Protein 1UAC (pdb70)

Structure (mmCIF, N/CA/C/O backbone):
data_1UAC
#
_entry.id   1UAC
#
_cell.length_a   67.150
_cell.length_b   67.150
_cell.length_c   77.680
_cell.angle_alpha   90.00
_cell.angle_beta   90.00
_cell.angle_gamma   90.00
#
_symmetry.space_group_name_H-M   'P 41'
#
loop_
_entity.id
_entity.type
_entity.pdbx_description
1 polymer 'lysozyme binding Ig kappa chain V23-J2 region'
2 polymer 'Ig VH,anti-lysozyme'
3 polymer 'Lysozyme C'
4 water water
#
loop_
_atom_site.group_PDB
_atom_site.id
_atom_site.type_symbol
_atom_site.label_atom_id
_atom_site.label_alt_id
_atom_site.label_comp_id
_atom_site.label_asym_id
_atom_site.label_entity_id
_atom_site.label_seq_id
_atom_site.pdbx_PDB_ins_code
_atom_site.Cartn_x
_atom_site.Cartn_y
_atom_site.Cartn_z
_atom_site.occupancy
_atom_site.B_iso_or_equiv
_atom_site.auth_seq_id
_atom_site.auth_comp_id
_atom_site.auth_asym_id
_atom_site.auth_atom_id
_atom_site.pdbx_PDB_model_num
ATOM 1 N N . ASP A 1 1 ? 21.372 61.154 -2.361 1.00 23.89 1 ASP L N 1
ATOM 2 C CA . ASP A 1 1 ? 20.737 60.042 -1.660 1.00 19.78 1 ASP L CA 1
ATOM 3 C C . ASP A 1 1 ? 19.293 60.430 -1.312 1.00 23.97 1 ASP L C 1
ATOM 4 O O . ASP A 1 1 ? 19.009 61.609 -1.139 1.00 20.27 1 ASP L O 1
ATOM 9 N N . ILE A 1 2 ? 18.434 59.427 -1.196 1.00 21.00 2 ILE L N 1
ATOM 10 C CA . ILE A 1 2 ? 17.065 59.688 -0.753 1.00 19.02 2 ILE L CA 1
ATOM 11 C C . ILE A 1 2 ? 17.064 59.867 0.758 1.00 22.48 2 ILE L C 1
ATOM 12 O O . ILE A 1 2 ? 17.840 59.228 1.480 1.00 17.78 2 ILE L O 1
ATOM 17 N N . VAL A 1 3 ? 16.183 60.767 1.220 1.00 13.16 3 VAL L N 1
ATOM 18 C CA . VAL A 1 3 ? 16.166 61.010 2.667 1.00 15.44 3 VAL L CA 1
ATOM 19 C C . VAL A 1 3 ? 14.769 60.673 3.165 1.00 24.39 3 VAL L C 1
ATOM 20 O O . VAL A 1 3 ? 13.785 61.160 2.575 1.00 28.03 3 VAL L O 1
ATOM 24 N N . LEU A 1 4 ? 14.704 59.858 4.216 1.00 8.69 4 LEU L N 1
ATOM 25 C CA . LEU A 1 4 ? 13.332 59.601 4.679 1.00 7.19 4 LEU L CA 1
ATOM 26 C C . LEU A 1 4 ? 13.094 60.372 5.974 1.00 17.64 4 LEU L C 1
ATOM 27 O O . LEU A 1 4 ? 13.958 60.484 6.847 1.00 20.95 4 LEU L O 1
ATOM 32 N N . THR A 1 5 ? 11.891 60.911 6.066 1.00 18.50 5 THR L N 1
ATOM 33 C CA . THR A 1 5 ? 11.540 61.689 7.244 1.00 16.48 5 THR L CA 1
ATOM 34 C C . THR A 1 5 ? 10.190 61.217 7.760 1.00 13.87 5 THR L C 1
ATOM 35 O O . THR A 1 5 ? 9.202 61.179 7.033 1.00 22.48 5 THR L O 1
ATOM 39 N N . GLN A 1 6 ? 10.167 60.838 9.026 1.00 20.10 6 GLN L N 1
ATOM 40 C CA . GLN A 1 6 ? 8.969 60.327 9.660 1.00 28.65 6 GLN L CA 1
ATOM 41 C C . GLN A 1 6 ? 8.503 61.342 10.709 1.00 27.03 6 GLN L C 1
ATOM 42 O O . GLN A 1 6 ? 9.330 62.015 11.316 1.00 20.26 6 GLN L O 1
ATOM 48 N N . SER A 1 7 ? 7.196 61.359 10.865 1.00 26.33 7 SER L N 1
ATOM 49 C CA . SER A 1 7 ? 6.485 62.202 11.805 1.00 37.01 7 SER L CA 1
ATOM 50 C C . SER A 1 7 ? 5.261 61.453 12.321 1.00 38.34 7 SER L C 1
ATOM 51 O O . SER A 1 7 ? 4.617 60.690 11.594 1.00 39.80 7 SER L O 1
ATOM 54 N N . PRO A 1 8 ? 4.928 61.638 13.591 1.00 32.82 8 PRO L N 1
ATOM 55 C CA . PRO A 1 8 ? 5.708 62.472 14.502 1.00 30.01 8 PRO L CA 1
ATOM 56 C C . PRO A 1 8 ? 6.907 61.685 15.028 1.00 31.34 8 PRO L C 1
ATOM 57 O O . PRO A 1 8 ? 7.105 60.537 14.627 1.00 32.88 8 PRO L O 1
ATOM 61 N N . ALA A 1 9 ? 7.699 62.296 15.887 1.00 32.98 9 ALA L N 1
ATOM 62 C CA . ALA A 1 9 ? 8.905 61.652 16.412 1.00 32.70 9 ALA L CA 1
ATOM 63 C C . ALA A 1 9 ? 8.524 60.624 17.474 1.00 24.74 9 ALA L C 1
ATOM 64 O O . ALA A 1 9 ? 9.029 59.507 17.486 1.00 29.95 9 ALA L O 1
ATOM 66 N N . THR A 1 10 ? 7.612 61.050 18.331 1.00 29.50 10 THR L N 1
ATOM 67 C CA . THR A 1 10 ? 7.015 60.227 19.375 1.00 34.99 10 THR L CA 1
ATOM 68 C C . THR A 1 10 ? 5.499 60.370 19.211 1.00 36.10 10 THR L C 1
ATOM 69 O O . THR A 1 10 ? 5.018 61.482 18.978 1.00 27.47 10 THR L O 1
ATOM 73 N N . LEU A 1 11 ? 4.830 59.236 19.299 1.00 29.79 11 LEU L N 1
ATOM 74 C CA . LEU A 1 11 ? 3.386 59.134 19.188 1.00 27.47 11 LEU L CA 1
ATOM 75 C C . LEU A 1 11 ? 2.889 58.425 20.445 1.00 34.89 11 LEU L C 1
ATOM 76 O O . LEU A 1 11 ? 3.375 57.346 20.758 1.00 28.07 11 LEU L O 1
ATOM 81 N N . SER A 1 12 ? 1.953 59.057 21.137 1.00 44.10 12 SER L N 1
ATOM 82 C CA . SER A 1 12 ? 1.334 58.499 22.321 1.00 45.43 12 SER L CA 1
ATOM 83 C C . SER A 1 12 ? -0.150 58.248 22.037 1.00 43.21 12 SER L C 1
ATOM 84 O O . SER A 1 12 ? -0.824 59.143 21.532 1.00 35.64 12 SER L O 1
ATOM 87 N N . VAL A 1 13 ? -0.564 57.046 22.381 1.00 36.65 13 VAL L N 1
ATOM 88 C CA . VAL A 1 13 ? -1.874 56.473 22.135 1.00 28.42 13 VAL L CA 1
ATOM 89 C C . VAL A 1 13 ? -2.276 55.566 23.279 1.00 36.85 13 VAL L C 1
ATOM 90 O O . VAL A 1 13 ? -1.429 54.960 23.942 1.00 35.38 13 VAL L O 1
ATOM 94 N N . THR A 1 14 ? -3.580 55.496 23.517 1.00 45.82 14 THR L N 1
ATOM 95 C CA . THR A 1 14 ? -4.125 54.636 24.564 1.00 42.71 14 THR L CA 1
ATOM 96 C C . THR A 1 14 ? -4.519 53.295 23.940 1.00 41.60 14 THR L C 1
ATOM 97 O O . THR A 1 14 ? -5.124 53.283 22.869 1.00 32.76 14 THR L O 1
ATOM 101 N N . PRO A 1 15 ? -4.147 52.208 24.606 1.00 50.32 15 PRO L N 1
ATOM 102 C CA . PRO A 1 15 ? -4.392 50.841 24.145 1.00 45.74 15 PRO L CA 1
ATOM 103 C C . PRO A 1 15 ? -5.787 50.669 23.561 1.00 44.45 15 PRO L C 1
ATOM 104 O O . PRO A 1 15 ? -6.748 51.255 24.062 1.00 50.43 15 PRO L O 1
ATOM 108 N N . GLY A 1 16 ? -5.884 49.899 22.483 1.00 38.10 16 GLY L N 1
ATOM 109 C CA . GLY A 1 16 ? -7.180 49.741 21.835 1.00 33.94 16 GLY L CA 1
ATOM 110 C C . GLY A 1 16 ? -7.416 50.821 20.803 1.00 18.90 16 GLY L C 1
ATOM 111 O O . GLY A 1 16 ? -8.214 50.651 19.888 1.00 27.57 16 GLY L O 1
ATOM 112 N N . ASN A 1 17 ? -6.721 51.949 20.913 1.00 29.61 17 ASN L N 1
ATOM 113 C CA . ASN A 1 17 ? -6.928 53.023 19.941 1.00 35.27 17 ASN L CA 1
ATOM 114 C C . ASN A 1 17 ? -6.159 52.759 18.644 1.00 40.56 17 ASN L C 1
ATOM 115 O O . ASN A 1 17 ? -5.356 51.820 18.594 1.00 26.05 17 ASN L O 1
ATOM 120 N N . SER A 1 18 ? -6.437 53.576 17.639 1.00 42.42 18 SER L N 1
ATOM 121 C CA . SER A 1 18 ? -5.994 53.436 16.262 1.00 36.48 18 SER L CA 1
ATOM 122 C C . SER A 1 18 ? -4.912 54.437 15.903 1.00 38.72 18 SER L C 1
ATOM 123 O O . SER A 1 18 ? -4.937 55.618 16.273 1.00 32.49 18 SER L O 1
ATOM 126 N N . VAL A 1 19 ? -3.897 53.984 15.145 1.00 30.96 19 VAL L N 1
ATOM 127 C CA . VAL A 1 19 ? -2.878 54.990 14.826 1.00 34.66 19 VAL L CA 1
ATOM 128 C C . VAL A 1 19 ? -2.407 54.872 13.377 1.00 25.29 19 VAL L C 1
ATOM 129 O O . VAL A 1 19 ? -2.609 53.834 12.758 1.00 25.80 19 VAL L O 1
ATOM 133 N N . SER A 1 20 ? -1.795 55.962 12.932 1.00 25.15 20 SER L N 1
ATOM 134 C CA . SER A 1 20 ? -1.268 56.202 11.607 1.00 34.83 20 SER L CA 1
ATOM 135 C C . SER A 1 20 ? 0.074 56.923 11.650 1.00 27.50 20 SER L C 1
ATOM 136 O O . SER A 1 20 ? 0.169 58.083 12.038 1.00 30.15 20 SER L O 1
ATOM 139 N N . LEU A 1 21 ? 1.127 56.235 11.215 1.00 19.24 21 LEU L N 1
ATOM 140 C CA . LEU A 1 21 ? 2.435 56.858 11.235 1.00 21.63 21 LEU L CA 1
ATOM 141 C C . LEU A 1 21 ? 2.819 57.249 9.801 1.00 18.74 21 LEU L C 1
ATOM 142 O O . LEU A 1 21 ? 2.374 56.569 8.869 1.00 25.99 21 LEU L O 1
ATOM 147 N N . SER A 1 22 ? 3.608 58.314 9.698 1.00 15.49 22 SER L N 1
ATOM 148 C CA . SER A 1 22 ? 4.007 58.798 8.380 1.00 13.94 22 SER L CA 1
ATOM 149 C C . SER A 1 22 ? 5.503 58.634 8.155 1.00 21.58 22 SER L C 1
ATOM 150 O O . SER A 1 22 ? 6.328 58.953 9.013 1.00 16.40 22 SER L O 1
ATOM 153 N N . CYS A 1 23 ? 5.777 58.143 6.956 1.00 28.83 23 CYS L N 1
ATOM 154 C CA . CYS A 1 23 ? 7.102 58.180 6.365 1.00 21.26 23 CYS L CA 1
ATOM 155 C C . CYS A 1 23 ? 7.024 58.936 5.033 1.00 20.17 23 CYS L C 1
ATOM 156 O O . CYS A 1 23 ? 6.188 58.621 4.162 1.00 19.24 23 CYS L O 1
ATOM 159 N N . ARG A 1 24 ? 7.875 59.948 4.887 1.00 15.38 24 ARG L N 1
ATOM 160 C CA . ARG A 1 24 ? 7.955 60.662 3.615 1.00 21.73 24 ARG L CA 1
ATOM 161 C C . ARG A 1 24 ? 9.371 60.690 3.028 1.00 30.02 24 ARG L C 1
ATOM 162 O O . ARG A 1 24 ? 10.375 60.862 3.720 1.00 24.42 24 ARG L O 1
ATOM 170 N N . ALA A 1 25 ? 9.470 60.536 1.709 1.00 17.37 25 ALA L N 1
ATOM 171 C CA . ALA A 1 25 ? 10.731 60.519 0.974 1.00 18.18 25 ALA L CA 1
ATOM 172 C C . ALA A 1 25 ? 10.974 61.845 0.257 1.00 20.09 25 ALA L C 1
ATOM 173 O O . ALA A 1 25 ? 10.020 62.423 -0.257 1.00 20.36 25 ALA L O 1
ATOM 175 N N . SER A 1 26 ? 12.213 62.318 0.203 1.00 26.46 26 SER L N 1
ATOM 176 C CA . SER A 1 26 ? 12.640 63.568 -0.408 1.00 18.90 26 SER L CA 1
ATOM 177 C C . SER A 1 26 ? 12.313 63.715 -1.884 1.00 22.81 26 SER L C 1
ATOM 178 O O . SER A 1 26 ? 12.022 64.813 -2.374 1.00 13.93 26 SER L O 1
ATOM 181 N N . GLN A 1 27 ? 12.421 62.592 -2.574 1.00 25.10 27 GLN L N 1
ATOM 182 C CA . GLN A 1 27 ? 12.012 62.422 -3.966 1.00 20.11 27 GLN L CA 1
ATOM 183 C C . GLN A 1 27 ? 11.346 61.053 -4.084 1.00 11.91 27 GLN L C 1
ATOM 184 O O . GLN A 1 27 ? 11.523 60.206 -3.191 1.00 24.51 27 GLN L O 1
ATOM 190 N N . SER A 1 28 ? 10.589 60.802 -5.124 1.00 19.56 28 SER L N 1
ATOM 191 C CA . SER A 1 28 ? 9.783 59.606 -5.327 1.00 20.13 28 SER L CA 1
ATOM 192 C C . SER A 1 28 ? 10.598 58.320 -5.228 1.00 19.98 28 SER L C 1
ATOM 193 O O . SER A 1 28 ? 11.698 58.270 -5.776 1.00 24.45 28 SER L O 1
ATOM 196 N N . ILE A 1 29 ? 10.027 57.341 -4.554 1.00 12.05 29 ILE L N 1
ATOM 197 C CA . ILE A 1 29 ? 10.583 55.993 -4.394 1.00 12.56 29 ILE L CA 1
ATOM 198 C C . ILE A 1 29 ? 9.592 54.935 -4.872 1.00 25.96 29 ILE L C 1
ATOM 199 O O . ILE A 1 29 ? 9.738 53.757 -4.536 1.00 20.35 29 ILE L O 1
ATOM 204 N N . GLY A 1 30 ? 8.601 55.283 -5.691 1.00 23.64 30 GLY L N 1
ATOM 205 C CA . GLY A 1 30 ? 7.646 54.284 -6.199 1.00 14.36 30 GLY L CA 1
ATOM 206 C C . GLY A 1 30 ? 6.848 53.645 -5.071 1.00 15.14 30 GLY L C 1
ATOM 207 O O . GLY A 1 30 ? 6.198 54.359 -4.314 1.00 19.37 30 GLY L O 1
ATOM 208 N N . ASN A 1 31 ? 6.862 52.327 -4.911 1.00 13.74 31 ASN L N 1
ATOM 209 C CA . ASN A 1 31 ? 6.279 51.594 -3.808 1.00 8.22 31 ASN L CA 1
ATOM 210 C C . ASN A 1 31 ? 7.340 50.889 -2.978 1.00 13.47 31 ASN L C 1
ATOM 211 O O . ASN A 1 31 ? 7.047 49.940 -2.250 1.00 22.37 31 ASN L O 1
ATOM 216 N N . ASN A 1 32 ? 8.576 51.349 -3.119 1.00 16.30 32 ASN L N 1
ATOM 217 C CA . ASN A 1 32 ? 9.700 50.691 -2.498 1.00 8.18 32 ASN L CA 1
ATOM 218 C C . ASN A 1 32 ? 10.082 51.286 -1.150 1.00 22.10 32 ASN L C 1
ATOM 219 O O . ASN A 1 32 ? 11.199 51.794 -1.039 1.00 14.77 32 ASN L O 1
ATOM 224 N N . LEU A 1 33 ? 9.083 51.136 -0.312 1.00 15.08 33 LEU L N 1
ATOM 225 C CA . LEU A 1 33 ? 9.114 51.597 1.077 1.00 24.55 33 LEU L CA 1
ATOM 226 C C . LEU A 1 33 ? 8.747 50.391 1.930 1.00 19.31 33 LEU L C 1
ATOM 227 O O . LEU A 1 33 ? 7.694 49.794 1.699 1.00 16.59 33 LEU L O 1
ATOM 232 N N . HIS A 1 34 ? 9.606 50.037 2.875 1.00 19.05 34 HIS L N 1
ATOM 233 C CA . HIS A 1 34 ? 9.354 48.922 3.777 1.00 15.92 34 HIS L CA 1
ATOM 234 C C . HIS A 1 34 ? 9.243 49.413 5.204 1.00 23.05 34 HIS L C 1
ATOM 235 O O . HIS A 1 34 ? 9.841 50.431 5.568 1.00 14.85 34 HIS L O 1
ATOM 242 N N . TRP A 1 35 ? 8.489 48.675 6.008 1.00 21.72 35 TRP L N 1
ATOM 243 C CA . TRP A 1 35 ? 8.296 49.085 7.381 1.00 12.67 35 TRP L CA 1
ATOM 244 C C . TRP A 1 35 ? 8.763 48.013 8.370 1.00 23.56 35 TRP L C 1
ATOM 245 O O . TRP A 1 35 ? 8.533 46.829 8.167 1.00 20.00 35 TRP L O 1
ATOM 256 N N . TYR A 1 36 ? 9.394 48.514 9.417 1.00 21.37 36 TYR L N 1
ATOM 257 C CA . TYR A 1 36 ? 10.032 47.778 10.488 1.00 21.01 36 TYR L CA 1
ATOM 258 C C . TYR A 1 36 ? 9.539 48.289 11.841 1.00 32.13 36 TYR L C 1
ATOM 259 O O . TYR A 1 36 ? 9.423 49.513 11.983 1.00 29.75 36 TYR L O 1
ATOM 268 N N . GLN A 1 37 ? 9.273 47.382 12.766 1.00 21.27 37 GLN L N 1
ATOM 269 C CA . GLN A 1 37 ? 9.057 47.720 14.173 1.00 26.40 37 GLN L CA 1
ATOM 270 C C . GLN A 1 37 ? 10.226 47.156 14.982 1.00 30.18 37 GLN L C 1
ATOM 271 O O . GLN A 1 37 ? 10.807 46.132 14.609 1.00 27.38 37 GLN L O 1
ATOM 277 N N . GLN A 1 38 ? 10.613 47.808 16.076 1.00 20.53 38 GLN L N 1
ATOM 278 C CA . GLN A 1 38 ? 11.771 47.377 16.849 1.00 23.08 38 GLN L CA 1
ATOM 279 C C . GLN A 1 38 ? 11.540 47.629 18.334 1.00 19.69 38 GLN L C 1
ATOM 280 O O . GLN A 1 38 ? 11.521 48.792 18.733 1.00 24.76 38 GLN L O 1
ATOM 286 N N . LYS A 1 39 ? 11.378 46.579 19.115 1.00 36.37 39 LYS L N 1
ATOM 287 C CA . LYS A 1 39 ? 11.239 46.723 20.564 1.00 36.49 39 LYS L CA 1
ATOM 288 C C . LYS A 1 39 ? 12.578 46.647 21.294 1.00 32.27 39 LYS L C 1
ATOM 289 O O . LYS A 1 39 ? 13.631 46.338 20.740 1.00 22.31 39 LYS L O 1
ATOM 295 N N . SER A 1 40 ? 12.517 46.938 22.586 1.00 38.83 40 SER L N 1
ATOM 296 C CA . SER A 1 40 ? 13.619 46.894 23.530 1.00 39.96 40 SER L CA 1
ATOM 297 C C . SER A 1 40 ? 14.343 45.554 23.582 1.00 26.48 40 SER L C 1
ATOM 298 O O . SER A 1 40 ? 13.722 44.527 23.875 1.00 43.17 40 SER L O 1
ATOM 301 N N . HIS A 1 41 ? 15.637 45.536 23.297 1.00 35.17 41 HIS L N 1
ATOM 302 C CA . HIS A 1 41 ? 16.436 44.322 23.307 1.00 41.11 41 HIS L CA 1
ATOM 303 C C . HIS A 1 41 ? 15.955 43.303 22.273 1.00 40.03 41 HIS L C 1
ATOM 304 O O . HIS A 1 41 ? 15.952 42.110 22.590 1.00 52.61 41 HIS L O 1
ATOM 311 N N . GLU A 1 42 ? 15.569 43.771 21.097 1.00 39.77 42 GLU L N 1
ATOM 312 C CA . GLU A 1 42 ? 15.177 42.938 19.966 1.00 23.56 42 GLU L CA 1
ATOM 313 C C . GLU A 1 42 ? 15.642 43.590 18.667 1.00 25.92 42 GLU L C 1
ATOM 314 O O . GLU A 1 42 ? 15.756 44.815 18.609 1.00 26.39 42 GLU L O 1
ATOM 320 N N . SER A 1 43 ? 15.893 42.807 17.618 1.00 25.32 43 SER L N 1
ATOM 321 C CA . SER A 1 43 ? 16.249 43.494 16.360 1.00 28.62 43 SER L CA 1
ATOM 322 C C . SER A 1 43 ? 14.995 43.802 15.558 1.00 31.43 43 SER L C 1
ATOM 323 O O . SER A 1 43 ? 13.915 43.283 15.855 1.00 28.42 43 SER L O 1
ATOM 326 N N . PRO A 1 44 ? 15.063 44.639 14.527 1.00 25.71 44 PRO L N 1
ATOM 327 C CA . PRO A 1 44 ? 13.899 44.920 13.685 1.00 24.07 44 PRO L CA 1
ATOM 328 C C . PRO A 1 44 ? 13.149 43.696 13.152 1.00 21.11 44 PRO L C 1
ATOM 329 O O . PRO A 1 44 ? 13.704 42.636 12.885 1.00 24.87 44 PRO L O 1
ATOM 333 N N . ARG A 1 45 ? 11.834 43.809 12.965 1.00 26.89 45 ARG L N 1
ATOM 334 C CA . ARG A 1 45 ? 11.000 42.792 12.339 1.00 28.54 45 ARG L CA 1
ATOM 335 C C . ARG A 1 45 ? 10.270 43.437 11.152 1.00 27.05 45 ARG L C 1
ATOM 336 O O . ARG A 1 45 ? 9.661 44.489 11.365 1.00 29.06 45 ARG L O 1
ATOM 344 N N . LEU A 1 46 ? 10.332 42.857 9.965 1.00 17.74 46 LEU L N 1
ATOM 345 C CA . LEU A 1 46 ? 9.661 43.378 8.776 1.00 19.76 46 LEU L CA 1
ATOM 346 C C . LEU A 1 46 ? 8.148 43.229 8.895 1.00 22.28 46 LEU L C 1
ATOM 347 O O . LEU A 1 46 ? 7.653 42.113 9.053 1.00 25.83 46 LEU L O 1
ATOM 352 N N . LEU A 1 47 ? 7.397 44.313 8.839 1.00 14.30 47 LEU L N 1
ATOM 353 C CA . LEU A 1 47 ? 5.970 44.389 9.075 1.00 24.67 47 LEU L CA 1
ATOM 354 C C . LEU A 1 47 ? 5.150 44.432 7.790 1.00 16.71 47 LEU L C 1
ATOM 355 O O . LEU A 1 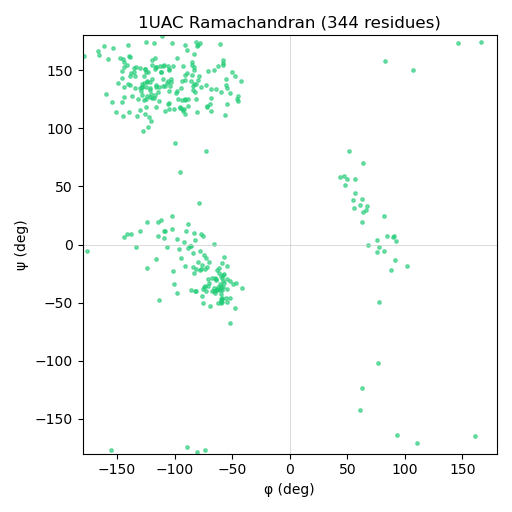47 ? 4.017 43.946 7.703 1.00 23.07 47 LEU L O 1
ATOM 360 N N . ILE A 1 48 ? 5.736 45.080 6.801 1.00 25.71 48 ILE L N 1
ATOM 361 C CA . ILE A 1 48 ? 5.140 45.473 5.544 1.00 19.44 48 ILE L CA 1
ATOM 362 C C . ILE A 1 48 ? 6.267 45.712 4.543 1.00 14.48 48 ILE L C 1
ATOM 363 O O . ILE A 1 48 ? 7.179 46.453 4.947 1.00 20.22 48 ILE L O 1
ATOM 368 N N . LYS A 1 49 ? 6.171 45.121 3.389 1.00 15.04 49 LYS L N 1
ATOM 369 C CA . LYS A 1 49 ? 7.003 45.118 2.203 1.00 15.49 49 LYS L CA 1
ATOM 370 C C . LYS A 1 49 ? 6.341 46.030 1.160 1.00 16.05 49 LYS L C 1
ATOM 371 O O . LYS A 1 49 ? 5.113 45.977 1.062 1.00 20.94 49 LYS L O 1
ATOM 377 N N . TYR A 1 50 ? 7.125 46.799 0.441 1.00 13.95 50 TYR L N 1
ATOM 378 C CA . TYR A 1 50 ? 6.750 47.544 -0.735 1.00 11.07 50 TYR L CA 1
ATOM 379 C C . TYR A 1 50 ? 5.437 48.307 -0.499 1.00 7.81 50 TYR L C 1
ATOM 380 O O . TYR A 1 50 ? 4.478 48.096 -1.235 1.00 20.11 50 TYR L O 1
ATOM 389 N N . ALA A 1 51 ? 5.460 49.165 0.503 1.00 11.04 51 ALA L N 1
ATOM 390 C CA . ALA A 1 51 ? 4.417 50.133 0.779 1.00 18.73 51 ALA L CA 1
ATOM 391 C C . ALA A 1 51 ? 3.191 49.537 1.457 1.00 26.21 51 ALA L C 1
ATOM 392 O O . ALA A 1 51 ? 2.712 50.084 2.444 1.00 17.67 51 ALA L O 1
ATOM 394 N N . SER A 1 52 ? 2.697 48.437 0.895 1.00 18.23 52 SER L N 1
ATOM 395 C CA . SER A 1 52 ? 1.422 47.865 1.251 1.00 16.32 52 SER L CA 1
ATOM 396 C C . SER A 1 52 ? 1.407 46.337 1.226 1.00 23.66 52 SER L C 1
ATOM 397 O O . SER A 1 52 ? 0.340 45.731 1.399 1.00 23.49 52 SER L O 1
ATOM 400 N N . GLN A 1 53 ? 2.535 45.661 1.022 1.00 17.43 53 GLN L N 1
ATOM 401 C CA . GLN A 1 53 ? 2.440 44.197 0.943 1.00 12.45 53 GLN L CA 1
ATOM 402 C C . GLN A 1 53 ? 2.628 43.501 2.268 1.00 17.51 53 GLN L C 1
ATOM 403 O O . GLN A 1 53 ? 3.623 43.666 2.963 1.00 20.33 53 GLN L O 1
ATOM 409 N N . SER A 1 54 ? 1.653 42.674 2.628 1.00 17.84 54 SER L N 1
ATOM 410 C CA . SER A 1 54 ? 1.670 41.984 3.909 1.00 18.54 54 SER L CA 1
ATOM 411 C C . SER A 1 54 ? 2.733 40.889 3.978 1.00 23.06 54 SER L C 1
ATOM 412 O O . SER A 1 54 ? 3.073 40.280 2.968 1.00 32.64 54 SER L O 1
ATOM 415 N N . ILE A 1 55 ? 3.257 40.659 5.170 1.00 29.98 55 ILE L N 1
ATOM 416 C CA . ILE A 1 55 ? 4.331 39.765 5.546 1.00 18.16 55 ILE L CA 1
ATOM 417 C C . ILE A 1 55 ? 3.787 38.558 6.311 1.00 34.41 55 ILE L C 1
ATOM 418 O O . ILE A 1 55 ? 2.926 38.703 7.182 1.00 21.65 55 ILE L O 1
ATOM 423 N N . SER A 1 56 ? 4.263 37.354 6.007 1.00 32.26 56 SER L N 1
ATOM 424 C CA . SER A 1 56 ? 3.771 36.159 6.696 1.00 35.07 56 SER L CA 1
ATOM 425 C C . SER A 1 56 ? 3.880 36.274 8.211 1.00 27.28 56 SER L C 1
ATOM 426 O O . SER A 1 56 ? 4.914 36.713 8.705 1.00 29.70 56 SER L O 1
ATOM 429 N N . GLY A 1 57 ? 2.842 35.896 8.954 1.00 35.21 57 GLY L N 1
ATOM 430 C CA . GLY A 1 57 ? 2.877 35.973 10.405 1.00 37.67 57 GLY L CA 1
ATOM 431 C C . GLY A 1 57 ? 2.713 37.343 11.019 1.00 35.64 57 GLY L C 1
ATOM 432 O O . GLY A 1 57 ? 2.626 37.454 12.255 1.00 25.21 57 GLY L O 1
ATOM 433 N N . ILE A 1 58 ? 2.664 38.451 10.269 1.00 37.35 58 ILE L N 1
ATOM 434 C CA . ILE A 1 58 ? 2.393 39.735 10.930 1.00 15.51 58 ILE L CA 1
ATOM 435 C C . ILE A 1 58 ? 0.881 39.908 11.095 1.00 20.73 58 ILE L C 1
ATOM 436 O O . ILE A 1 58 ? 0.052 39.685 10.225 1.00 27.77 58 ILE L O 1
ATOM 441 N N . PRO A 1 59 ? 0.576 40.302 12.329 1.00 26.46 59 PRO L N 1
ATOM 442 C CA . PRO A 1 59 ? -0.807 40.539 12.742 1.00 29.20 59 PRO L CA 1
ATOM 443 C C . PRO A 1 59 ? -1.477 41.612 11.900 1.00 34.24 59 PRO L C 1
ATOM 444 O O . PRO A 1 59 ? -0.949 42.698 11.680 1.00 54.82 59 PRO L O 1
ATOM 448 N N . SER A 1 60 ? -2.680 41.286 11.423 1.00 43.28 60 SER L N 1
ATOM 449 C CA . SER A 1 60 ? -3.434 42.066 10.454 1.00 43.33 60 SER L CA 1
ATOM 450 C C . SER A 1 60 ? -3.704 43.495 10.890 1.00 41.38 60 SER L C 1
ATOM 451 O O . SER A 1 60 ? -4.156 44.344 10.111 1.00 19.40 60 SER L O 1
ATOM 454 N N . ARG A 1 61 ? -3.445 43.847 12.153 1.00 33.32 61 ARG L N 1
ATOM 455 C CA . ARG A 1 61 ? -3.697 45.246 12.510 1.00 34.46 61 ARG L CA 1
ATOM 456 C C . ARG A 1 61 ? -2.608 46.133 11.915 1.00 25.39 61 ARG L C 1
ATOM 457 O O . ARG A 1 61 ? -2.721 47.358 11.945 1.00 37.63 61 ARG L O 1
ATOM 465 N N . PHE A 1 62 ? -1.560 45.526 11.370 1.00 28.17 62 PHE L N 1
ATOM 466 C CA . PHE A 1 62 ? -0.566 46.274 10.622 1.00 32.45 62 PHE L CA 1
ATOM 467 C C . PHE A 1 62 ? -0.967 46.376 9.152 1.00 31.42 62 PHE L C 1
ATOM 468 O O . PHE A 1 62 ? -1.112 45.342 8.495 1.00 23.65 62 PHE L O 1
ATOM 476 N N . SER A 1 63 ? -1.144 47.610 8.703 1.00 21.13 63 SER L N 1
ATOM 477 C CA . SER A 1 63 ? -1.392 47.947 7.313 1.00 28.25 63 SER L CA 1
ATOM 478 C C . SER A 1 63 ? -0.529 49.136 6.886 1.00 21.37 63 SER L C 1
ATOM 479 O O . SER A 1 63 ? -0.179 50.074 7.606 1.00 20.44 63 SER L O 1
ATOM 482 N N . GLY A 1 64 ? -0.109 49.085 5.619 1.00 16.97 64 GLY L N 1
ATOM 483 C CA . GLY A 1 64 ? 0.701 50.152 5.056 1.00 13.25 64 GLY L CA 1
ATOM 484 C C . GLY A 1 64 ? 0.070 50.706 3.801 1.00 10.03 64 GLY L C 1
ATOM 485 O O . GLY A 1 64 ? -0.640 50.002 3.091 1.00 19.98 64 GLY L O 1
ATOM 486 N N . SER A 1 65 ? 0.272 51.991 3.527 1.00 11.66 65 SER L N 1
ATOM 487 C CA . SER A 1 65 ? -0.285 52.552 2.304 1.00 20.55 65 SER L CA 1
ATOM 488 C C . SER A 1 65 ? 0.514 53.765 1.809 1.00 13.23 65 SER L C 1
ATOM 489 O O . SER A 1 65 ? 1.364 54.295 2.530 1.00 21.23 65 SER L O 1
ATOM 492 N N . GLY A 1 66 ? 0.181 54.160 0.587 1.00 17.96 66 GLY L N 1
ATOM 493 C CA . GLY A 1 66 ? 0.772 55.265 -0.121 1.00 21.26 66 GLY L CA 1
ATOM 494 C C . GLY A 1 66 ? 1.630 54.839 -1.304 1.00 18.38 66 GLY L C 1
ATOM 495 O O . GLY A 1 66 ? 1.672 53.683 -1.700 1.00 33.55 66 GLY L O 1
ATOM 496 N N . SER A 1 67 ? 2.342 55.801 -1.859 1.00 16.10 67 SER L N 1
ATOM 497 C CA . SER A 1 67 ? 3.116 55.712 -3.071 1.00 15.38 67 SER L CA 1
ATOM 498 C C . SER A 1 67 ? 3.812 57.048 -3.354 1.00 18.52 67 SER L C 1
ATOM 499 O O . SER A 1 67 ? 3.437 58.081 -2.795 1.00 31.88 67 SER L O 1
ATOM 502 N N . GLY A 1 68 ? 4.822 56.997 -4.202 1.00 13.60 68 GLY L N 1
ATOM 503 C CA . GLY A 1 68 ? 5.524 58.244 -4.571 1.00 17.57 68 GLY L CA 1
ATOM 504 C C . GLY A 1 68 ? 6.444 58.649 -3.436 1.00 21.81 68 GLY L C 1
ATOM 505 O O . GLY A 1 68 ? 7.525 58.090 -3.228 1.00 15.11 68 GLY L O 1
ATOM 506 N N . THR A 1 69 ? 5.991 59.634 -2.672 1.00 21.99 69 THR L N 1
ATOM 507 C CA . THR A 1 69 ? 6.764 60.261 -1.617 1.00 17.13 69 THR L CA 1
ATOM 508 C C . THR A 1 69 ? 6.045 60.207 -0.280 1.00 23.81 69 THR L C 1
ATOM 509 O O . THR A 1 69 ? 6.605 60.305 0.799 1.00 20.28 69 THR L O 1
ATOM 513 N N . ASP A 1 70 ? 4.734 60.019 -0.323 1.00 18.15 70 ASP L N 1
ATOM 514 C CA . ASP A 1 70 ? 3.925 60.023 0.891 1.00 20.71 70 ASP L CA 1
ATOM 515 C C . ASP A 1 70 ? 3.483 58.627 1.306 1.00 16.22 70 ASP L C 1
ATOM 516 O O . ASP A 1 70 ? 2.817 58.001 0.462 1.00 24.68 70 ASP L O 1
ATOM 521 N N . PHE A 1 71 ? 3.815 58.168 2.495 1.00 15.34 71 PHE L N 1
ATOM 522 C CA . PHE A 1 71 ? 3.564 56.817 2.977 1.00 22.68 71 PHE L CA 1
ATOM 523 C C . PHE A 1 71 ? 3.023 56.789 4.406 1.00 24.59 71 PHE L C 1
ATOM 524 O O . PHE A 1 71 ? 3.401 57.666 5.183 1.00 27.72 71 PHE L O 1
ATOM 532 N N . THR A 1 72 ? 2.191 55.798 4.695 1.00 18.67 72 THR L N 1
ATOM 533 C CA . THR A 1 72 ? 1.599 55.610 6.012 1.00 23.89 72 THR L CA 1
ATOM 534 C C . THR A 1 72 ? 1.553 54.161 6.487 1.00 17.01 72 THR L C 1
ATOM 535 O O . THR A 1 72 ? 1.198 53.264 5.715 1.00 24.56 72 THR L O 1
ATOM 539 N N . LEU A 1 73 ? 1.884 53.954 7.749 1.00 22.29 73 LEU L N 1
ATOM 540 C CA . LEU A 1 73 ? 1.749 52.703 8.454 1.00 27.15 73 LEU L CA 1
ATOM 541 C C . LEU A 1 73 ? 0.555 52.821 9.403 1.00 29.30 73 LEU L C 1
ATOM 542 O O . LEU A 1 73 ? 0.590 53.708 10.248 1.00 36.10 73 LEU L O 1
ATOM 547 N N . SER A 1 74 ? -0.430 51.954 9.233 1.00 32.99 74 SER L N 1
ATOM 548 C CA . SER A 1 74 ? -1.550 52.008 10.161 1.00 26.42 74 SER L CA 1
ATOM 549 C C . SER A 1 74 ? -1.586 50.804 11.082 1.00 23.77 74 SER L C 1
ATOM 550 O O . SER A 1 74 ? -1.432 49.651 10.689 1.00 23.34 74 SER L O 1
ATOM 553 N N . ILE A 1 75 ? -1.840 51.122 12.343 1.00 30.19 75 ILE L N 1
ATOM 554 C CA . ILE A 1 75 ? -2.107 50.034 13.288 1.00 27.39 75 ILE L CA 1
ATOM 555 C C . ILE A 1 75 ? -3.540 50.227 13.781 1.00 33.94 75 ILE L C 1
ATOM 556 O O . ILE A 1 75 ? -3.997 51.298 14.198 1.00 31.11 75 ILE L O 1
ATOM 561 N N . ASN A 1 76 ? -4.314 49.148 13.685 1.00 29.02 76 ASN L N 1
ATOM 562 C CA . ASN A 1 76 ? -5.713 49.171 14.083 1.00 30.66 76 ASN L CA 1
ATOM 563 C C . ASN A 1 76 ? -5.834 48.719 15.535 1.00 38.35 76 ASN L C 1
ATOM 564 O O . ASN A 1 76 ? -5.518 47.576 15.869 1.00 59.94 76 ASN L O 1
ATOM 569 N N . SER A 1 77 ? -6.267 49.619 16.412 1.00 30.49 77 SER L N 1
ATOM 570 C CA . SER A 1 77 ? -6.307 49.304 17.833 1.00 22.08 77 SER L CA 1
ATOM 571 C C . SER A 1 77 ? -4.980 48.763 18.344 1.00 21.14 77 SER L C 1
ATOM 572 O 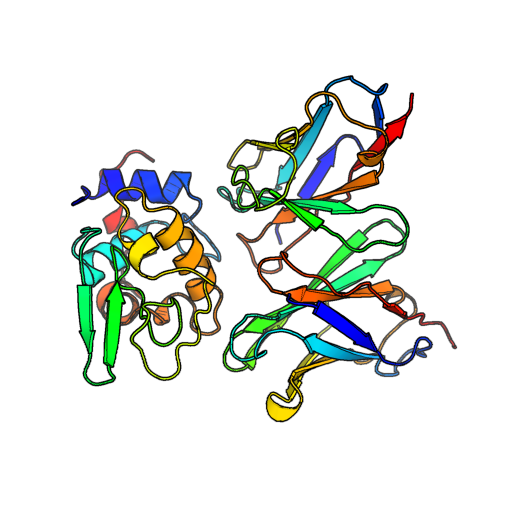O . SER A 1 77 ? -4.878 47.545 18.506 1.00 35.85 77 SER L O 1
ATOM 575 N N . VAL A 1 78 ? -4.030 49.645 18.620 1.00 29.91 78 VAL L N 1
ATOM 576 C CA . VAL A 1 78 ? -2.717 49.171 19.042 1.00 37.32 78 VAL L CA 1
ATOM 577 C C . VAL A 1 78 ? -2.782 48.479 20.396 1.00 47.33 78 VAL L C 1
ATOM 578 O O . VAL A 1 78 ? -3.609 48.767 21.260 1.00 29.38 78 VAL L O 1
ATOM 582 N N . GLU A 1 79 ? -1.861 47.527 20.540 1.00 49.38 79 GLU L N 1
ATOM 583 C CA . GLU A 1 79 ? -1.795 46.715 21.751 1.00 42.54 79 GLU L CA 1
ATOM 584 C C . GLU A 1 79 ? -0.472 46.926 22.476 1.00 40.26 79 GLU L C 1
ATOM 585 O O . GLU A 1 79 ? 0.486 47.418 21.877 1.00 46.86 79 GLU L O 1
ATOM 591 N N . THR A 1 80 ? -0.453 46.579 23.759 1.00 36.31 80 THR L N 1
ATOM 592 C CA . THR A 1 80 ? 0.622 46.887 24.678 1.00 31.76 80 THR L CA 1
ATOM 593 C C . THR A 1 80 ? 1.977 46.450 24.138 1.00 34.65 80 THR L C 1
ATOM 594 O O . THR A 1 80 ? 2.990 47.071 24.459 1.00 37.96 80 THR L O 1
ATOM 598 N N . GLU A 1 81 ? 1.937 45.378 23.365 1.00 32.37 81 GLU L N 1
ATOM 599 C CA . GLU A 1 81 ? 3.173 44.835 22.798 1.00 41.17 81 GLU L CA 1
ATOM 600 C C . GLU A 1 81 ? 3.548 45.571 21.521 1.00 37.32 81 GLU L C 1
ATOM 601 O O . GLU A 1 81 ? 4.611 45.364 20.937 1.00 36.98 81 GLU L O 1
ATOM 607 N N . ASP A 1 82 ? 2.645 46.441 21.085 1.00 36.51 82 ASP L N 1
ATOM 608 C CA . ASP A 1 82 ? 2.881 47.201 19.861 1.00 39.27 82 ASP L CA 1
ATOM 609 C C . ASP A 1 82 ? 3.725 48.424 20.185 1.00 52.26 82 ASP L C 1
ATOM 610 O O . ASP A 1 82 ? 4.363 49.013 19.314 1.00 74.99 82 ASP L O 1
ATOM 615 N N . PHE A 1 83 ? 3.748 48.806 21.472 1.00 36.70 83 PHE L N 1
ATOM 616 C CA . PHE A 1 83 ? 4.621 49.939 21.774 1.00 37.14 83 PHE L CA 1
ATOM 617 C C . PHE A 1 83 ? 6.069 49.510 21.476 1.00 29.88 83 PHE L C 1
ATOM 618 O O . PHE A 1 83 ? 6.490 48.418 21.861 1.00 25.19 83 PHE L O 1
ATOM 626 N N . GLY A 1 84 ? 6.743 50.417 20.792 1.00 22.19 84 GLY L N 1
ATOM 627 C CA . GLY A 1 84 ? 8.133 50.383 20.402 1.00 21.24 84 GLY L CA 1
ATOM 628 C C . GLY A 1 84 ? 8.452 51.342 19.260 1.00 31.05 84 GLY L C 1
ATOM 629 O O . GLY A 1 84 ? 7.654 52.227 18.958 1.00 39.43 84 GLY L O 1
ATOM 630 N N . MET A 1 85 ? 9.610 51.178 18.626 1.00 22.82 85 MET L N 1
ATOM 631 C CA . MET A 1 85 ? 10.110 52.071 17.603 1.00 29.14 85 MET L CA 1
ATOM 632 C C . MET A 1 85 ? 9.655 51.595 16.234 1.00 18.66 85 MET L C 1
ATOM 633 O O . MET A 1 85 ? 9.646 50.379 16.014 1.00 22.73 85 MET L O 1
ATOM 638 N N . TYR A 1 86 ? 9.292 52.486 15.324 1.00 17.60 86 TYR L N 1
ATOM 639 C CA . TYR A 1 86 ? 8.885 52.009 13.996 1.00 21.57 86 TYR L CA 1
ATOM 640 C C . TYR A 1 86 ? 9.806 52.644 12.969 1.00 23.59 86 TYR L C 1
ATOM 641 O O . TYR A 1 86 ? 10.106 53.839 13.029 1.00 13.03 86 TYR L O 1
ATOM 650 N N . PHE A 1 87 ? 10.320 51.869 12.001 1.00 17.11 87 PHE L N 1
ATOM 651 C CA . PHE A 1 87 ? 11.150 52.572 11.023 1.00 19.97 87 PHE L CA 1
ATOM 652 C C . PHE A 1 87 ? 10.695 52.327 9.577 1.00 12.55 87 PHE L C 1
ATOM 653 O O . PHE A 1 87 ? 10.271 51.216 9.272 1.00 21.00 87 PHE L O 1
ATOM 661 N N . CYS A 1 88 ? 10.829 53.350 8.737 1.00 14.21 88 CYS L N 1
ATOM 662 C CA . CYS A 1 88 ? 10.614 53.093 7.300 1.00 18.68 88 CYS L CA 1
ATOM 663 C C . CYS A 1 88 ? 11.992 53.064 6.614 1.00 28.02 88 CYS L C 1
ATOM 664 O O . CYS A 1 88 ? 12.891 53.709 7.156 1.00 17.28 88 CYS L O 1
ATOM 667 N N . GLN A 1 89 ? 12.164 52.322 5.530 1.00 16.40 89 GLN L N 1
ATOM 668 C CA . GLN A 1 89 ? 13.403 52.187 4.769 1.00 21.93 89 GLN L CA 1
ATOM 669 C C . GLN A 1 89 ? 13.123 52.154 3.277 1.00 23.19 89 GLN L C 1
ATOM 670 O O . GLN A 1 89 ? 12.158 51.475 2.901 1.00 13.69 89 GLN L O 1
ATOM 676 N N . GLN A 1 90 ? 13.916 52.844 2.453 1.00 9.86 90 GLN L N 1
ATOM 677 C CA . GLN A 1 90 ? 13.659 52.760 1.015 1.00 13.37 90 GLN L CA 1
ATOM 678 C C . GLN A 1 90 ? 14.631 51.800 0.311 1.00 29.12 90 GLN L C 1
ATOM 679 O O . GLN A 1 90 ? 15.772 51.630 0.764 1.00 15.94 90 GLN L O 1
ATOM 685 N N . SER A 1 91 ? 14.172 51.245 -0.821 1.00 11.74 91 SER L N 1
ATOM 686 C CA . SER A 1 91 ? 15.017 50.361 -1.630 1.00 16.78 91 SER L CA 1
ATOM 687 C C . SER A 1 91 ? 15.007 50.782 -3.089 1.00 18.27 91 SER L C 1
ATOM 688 O O . SER A 1 91 ? 15.502 50.057 -3.959 1.00 12.57 91 SER L O 1
ATOM 691 N N . ASN A 1 92 ? 14.470 51.968 -3.400 1.00 13.68 92 ASN L N 1
ATOM 692 C CA . ASN A 1 92 ? 14.425 52.302 -4.827 1.00 17.29 92 ASN L CA 1
ATOM 693 C C . ASN A 1 92 ? 15.762 52.850 -5.299 1.00 17.89 92 ASN L C 1
ATOM 694 O O . ASN A 1 92 ? 16.068 52.880 -6.482 1.00 17.30 92 ASN L O 1
ATOM 699 N N . SER A 1 93 ? 16.551 53.336 -4.331 1.00 19.68 93 SER L N 1
ATOM 700 C CA . SER A 1 93 ? 17.773 54.090 -4.589 1.00 14.23 93 SER L CA 1
ATOM 701 C C . SER A 1 93 ? 18.919 53.608 -3.726 1.00 9.83 93 SER L C 1
ATOM 702 O O . SER A 1 93 ? 18.687 53.357 -2.549 1.00 14.81 93 SER L O 1
ATOM 705 N N . TRP A 1 94 ? 20.100 53.425 -4.289 1.00 13.46 94 TRP L N 1
ATOM 706 C CA . TRP A 1 94 ? 21.284 53.023 -3.555 1.00 11.80 94 TRP L CA 1
ATOM 707 C C . TRP A 1 94 ? 22.103 54.273 -3.220 1.00 18.62 94 TRP L C 1
ATOM 708 O O . TRP A 1 94 ? 22.443 54.991 -4.170 1.00 12.80 94 TRP L O 1
ATOM 719 N N . PRO A 1 95 ? 22.447 54.532 -1.981 1.00 18.57 95 PRO L N 1
ATOM 720 C CA . PRO A 1 95 ? 22.270 53.640 -0.818 1.00 11.31 95 PRO L CA 1
ATOM 721 C C . PRO A 1 95 ? 20.878 53.603 -0.217 1.00 24.14 95 PRO L C 1
ATOM 722 O O . PRO A 1 95 ? 20.170 54.597 -0.106 1.00 20.86 95 PRO L O 1
ATOM 726 N N . TYR A 1 96 ? 20.483 52.391 0.199 1.00 17.70 96 TYR L N 1
ATOM 727 C CA . TYR A 1 96 ? 19.252 52.254 0.959 1.00 12.12 96 TYR L CA 1
ATOM 728 C C . TYR A 1 96 ? 19.287 53.160 2.182 1.00 11.64 96 TYR L C 1
ATOM 729 O O . TYR A 1 96 ? 20.367 53.257 2.783 1.00 20.88 96 TYR L O 1
ATOM 738 N N . THR A 1 97 ? 18.183 53.766 2.550 1.00 12.63 97 THR L N 1
ATOM 739 C CA . THR A 1 97 ? 18.149 54.707 3.663 1.00 11.83 97 THR L CA 1
ATOM 740 C C . THR A 1 97 ? 16.901 54.477 4.518 1.00 12.73 97 THR L C 1
ATOM 741 O O . THR A 1 97 ? 15.882 54.061 3.966 1.00 17.55 97 THR L O 1
ATOM 745 N N . PHE A 1 98 ? 16.989 54.712 5.821 1.00 9.88 98 PHE L N 1
ATOM 746 C CA . PHE A 1 98 ? 16.005 54.547 6.858 1.00 12.31 98 PHE L CA 1
ATOM 747 C C . PHE A 1 98 ? 15.429 55.882 7.347 1.00 17.28 98 PHE L C 1
ATOM 748 O O . PHE A 1 98 ? 16.078 56.915 7.272 1.00 17.01 98 PHE L O 1
ATOM 756 N N . GLY A 1 99 ? 14.201 55.837 7.855 1.00 13.71 99 GLY L N 1
ATOM 757 C CA . GLY A 1 99 ? 13.644 57.062 8.458 1.00 22.61 99 GLY L CA 1
ATOM 758 C C . GLY A 1 99 ? 14.354 57.253 9.789 1.00 29.52 99 GLY L C 1
ATOM 759 O O . GLY A 1 99 ? 15.243 56.449 10.077 1.00 18.73 99 GLY L O 1
ATOM 760 N N . GLY A 1 100 ? 13.981 58.261 10.574 1.00 19.20 100 GLY L N 1
ATOM 761 C CA . GLY A 1 100 ? 14.608 58.450 11.871 1.00 16.69 100 GLY L CA 1
ATOM 762 C C . GLY A 1 100 ? 13.736 57.846 12.968 1.00 27.77 100 GLY L C 1
ATOM 763 O O . GLY A 1 100 ? 14.041 57.959 14.154 1.00 22.51 100 GLY L O 1
ATOM 764 N N . GLY A 1 101 ? 12.655 57.199 12.544 1.00 16.36 101 GLY L N 1
ATOM 765 C CA . GLY A 1 101 ? 11.812 56.487 13.468 1.00 23.40 101 GLY L CA 1
ATOM 766 C C . GLY A 1 101 ? 10.806 57.367 14.187 1.00 24.11 101 GLY L C 1
ATOM 767 O O . GLY A 1 101 ? 10.973 58.592 14.288 1.00 21.92 101 GLY L O 1
ATOM 768 N N . THR A 1 102 ? 9.762 56.708 14.657 1.00 26.83 102 THR L N 1
ATOM 769 C CA . THR A 1 102 ? 8.678 57.195 15.480 1.00 26.17 102 THR L CA 1
ATOM 770 C C . THR A 1 102 ? 8.531 56.263 16.694 1.00 29.52 102 THR L C 1
ATOM 771 O O . THR A 1 102 ? 8.579 55.051 16.496 1.00 22.36 102 THR L O 1
ATOM 775 N N . LYS A 1 103 ? 8.364 56.819 17.880 1.00 28.71 103 LYS L N 1
ATOM 776 C CA . LYS A 1 103 ? 8.238 56.088 19.125 1.00 23.41 103 LYS L CA 1
ATOM 777 C C . LYS A 1 103 ? 6.795 55.958 19.603 1.00 36.09 103 LYS L C 1
ATOM 778 O O . LYS A 1 103 ? 6.121 56.944 19.902 1.00 48.56 103 LYS L O 1
ATOM 784 N N . LEU A 1 104 ? 6.300 54.728 19.675 1.00 40.82 104 LEU L N 1
ATOM 785 C CA . LEU A 1 104 ? 4.892 54.482 19.969 1.00 25.84 104 LEU L CA 1
ATOM 786 C C . LEU A 1 104 ? 4.674 54.123 21.434 1.00 23.63 104 LEU L C 1
ATOM 787 O O . LEU A 1 104 ? 4.668 52.949 21.805 1.00 58.38 104 LEU L O 1
ATOM 792 N N . GLU A 1 105 ? 4.493 55.151 22.250 1.00 37.09 105 GLU L N 1
ATOM 793 C CA . GLU A 1 105 ? 4.359 55.099 23.692 1.00 24.76 105 GLU L CA 1
ATOM 794 C C . GLU A 1 105 ? 2.913 55.229 24.170 1.00 24.55 105 GLU L C 1
ATOM 795 O O . GLU A 1 105 ? 1.980 55.495 23.413 1.00 30.45 105 GLU L O 1
ATOM 801 N N . ILE A 1 106 ? 2.732 55.042 25.479 1.00 40.14 106 ILE L N 1
ATOM 802 C CA . ILE A 1 106 ? 1.412 55.179 26.084 1.00 51.95 106 ILE L CA 1
ATOM 803 C C . ILE A 1 106 ? 1.143 56.603 26.577 1.00 53.30 106 ILE L C 1
ATOM 804 O O . ILE A 1 106 ? 2.048 57.305 27.037 1.00 40.60 106 ILE L O 1
ATOM 809 N N . LYS A 1 107 ? -0.122 56.988 26.472 1.00 51.39 107 LYS L N 1
ATOM 810 C CA . LYS A 1 107 ? -0.638 58.256 26.961 1.00 50.60 107 LYS L CA 1
ATOM 811 C C . LYS A 1 107 ? -0.795 58.220 28.481 1.00 51.30 107 LYS L C 1
ATOM 812 O O . LYS A 1 107 ? -0.022 57.525 29.139 1.00 41.53 107 LYS L O 1
ATOM 819 N N . ASP B 2 1 ? 14.213 27.056 11.057 1.00 70.25 1 ASP H N 1
ATOM 820 C CA . ASP B 2 1 ? 14.034 28.316 10.344 1.00 63.12 1 ASP H CA 1
ATOM 821 C C . ASP B 2 1 ? 15.393 28.963 10.068 1.00 55.74 1 ASP H C 1
ATOM 822 O O . ASP B 2 1 ? 16.417 28.360 10.411 1.00 38.62 1 ASP H O 1
ATOM 827 N N . VAL B 2 2 ? 15.355 30.152 9.466 1.00 37.06 2 VAL H N 1
ATOM 828 C CA . VAL B 2 2 ? 16.593 30.906 9.221 1.00 26.11 2 VAL H CA 1
ATOM 829 C C . VAL B 2 2 ? 16.984 31.633 10.495 1.00 23.42 2 VAL H C 1
ATOM 830 O O . VAL B 2 2 ? 16.123 32.173 11.195 1.00 18.80 2 VAL H O 1
ATOM 834 N N . GLN B 2 3 ? 18.259 31.646 10.850 1.00 20.18 3 GLN H N 1
ATOM 835 C CA . GLN B 2 3 ? 18.736 32.340 12.040 1.00 10.46 3 GLN H CA 1
ATOM 836 C C . GLN B 2 3 ? 20.108 32.931 11.726 1.00 16.66 3 GLN H C 1
ATOM 837 O O . GLN B 2 3 ? 21.001 32.219 11.255 1.00 29.08 3 GLN H O 1
ATOM 843 N N . LEU B 2 4 ? 20.312 34.224 11.953 1.00 15.05 4 LEU H N 1
ATOM 844 C CA . LEU B 2 4 ? 21.617 34.866 11.797 1.00 15.32 4 LEU H CA 1
ATOM 845 C C . LEU B 2 4 ? 22.203 35.251 13.155 1.00 19.00 4 LEU H C 1
ATOM 846 O O . LEU B 2 4 ? 21.447 35.450 14.100 1.00 16.05 4 LEU H O 1
ATOM 851 N N . GLN B 2 5 ? 23.520 35.354 13.277 1.00 17.74 5 GLN H N 1
ATOM 852 C CA . GLN B 2 5 ? 24.205 35.669 14.506 1.00 12.99 5 GLN H CA 1
ATOM 853 C C . GLN B 2 5 ? 25.567 36.317 14.264 1.00 19.31 5 GLN H C 1
ATOM 854 O O . GLN B 2 5 ? 26.403 35.723 13.588 1.00 17.65 5 GLN H O 1
ATOM 860 N N . GLU B 2 6 ? 25.757 37.506 14.814 1.00 24.39 6 GLU H N 1
ATOM 861 C CA . GLU B 2 6 ? 26.981 38.275 14.726 1.00 19.04 6 GLU H CA 1
ATOM 862 C C . GLU B 2 6 ? 27.910 37.893 15.882 1.00 20.15 6 GLU H C 1
ATOM 863 O O . GLU B 2 6 ? 27.481 37.586 16.992 1.00 22.04 6 GLU H O 1
ATOM 869 N N . SER B 2 7 ? 29.199 37.945 15.605 1.00 14.85 7 SER H N 1
ATOM 870 C CA . SER B 2 7 ? 30.250 37.787 16.602 1.00 12.62 7 SER H CA 1
ATOM 871 C C . SER B 2 7 ? 31.424 38.659 16.165 1.00 24.55 7 SER H C 1
ATOM 872 O O . SER B 2 7 ? 31.527 39.048 14.991 1.00 27.16 7 SER H O 1
ATOM 875 N N . GLY B 2 8 ? 32.283 38.949 17.104 1.00 27.03 8 GLY H N 1
ATOM 876 C CA . GLY B 2 8 ? 33.514 39.691 16.901 1.00 20.86 8 GLY H CA 1
ATOM 877 C C . GLY B 2 8 ? 33.731 40.494 18.177 1.00 16.28 8 GLY H C 1
ATOM 878 O O . GLY B 2 8 ? 32.785 40.401 18.975 1.00 20.71 8 GLY H O 1
ATOM 879 N N . PRO B 2 9 ? 34.855 41.167 18.307 1.00 20.49 9 PRO H N 1
ATOM 880 C CA . PRO B 2 9 ? 35.167 42.040 19.451 1.00 21.29 9 PRO H CA 1
ATOM 881 C C . PRO B 2 9 ? 34.172 43.172 19.677 1.00 20.45 9 PRO H C 1
ATOM 882 O O . PRO B 2 9 ? 33.405 43.579 18.809 1.00 35.69 9 PRO H O 1
ATOM 886 N N . SER B 2 10 ? 34.152 43.696 20.899 1.00 30.02 10 SER H N 1
ATOM 887 C CA . SER B 2 10 ? 33.171 44.676 21.341 1.00 32.10 10 SER H CA 1
ATOM 888 C C . SER B 2 10 ? 33.842 46.005 21.674 1.00 34.13 10 SER H C 1
ATOM 889 O O . SER B 2 10 ? 33.217 47.040 21.869 1.00 27.41 10 SER H O 1
ATOM 892 N N . LEU B 2 11 ? 35.158 45.921 21.742 1.00 34.63 11 LEU H N 1
ATOM 893 C CA . LEU B 2 11 ? 36.030 47.075 21.854 1.00 26.93 11 LEU H CA 1
ATOM 894 C C . LEU B 2 11 ? 36.884 47.130 20.591 1.00 28.53 11 LEU H C 1
ATOM 895 O O . LEU B 2 11 ? 37.360 46.107 20.104 1.00 32.77 11 LEU H O 1
ATOM 900 N N . VAL B 2 12 ? 37.014 48.347 20.095 1.00 30.60 12 VAL H N 1
ATOM 901 C CA . VAL B 2 12 ? 37.798 48.740 18.946 1.00 29.85 12 VAL H CA 1
ATOM 902 C C . VAL B 2 12 ? 38.503 50.054 19.262 1.00 21.96 12 VAL H C 1
ATOM 903 O O . VAL B 2 12 ? 37.964 50.910 19.973 1.00 28.70 12 VAL H O 1
ATOM 907 N N . LYS B 2 13 ? 39.719 50.234 18.761 1.00 25.90 13 LYS H N 1
ATOM 908 C CA . LYS B 2 13 ? 40.331 51.548 19.011 1.00 35.41 13 LYS H CA 1
ATOM 909 C C . LYS B 2 13 ? 40.391 52.312 17.694 1.00 39.35 13 LYS H C 1
ATOM 910 O O . LYS B 2 13 ? 40.442 51.671 16.636 1.00 52.25 13 LYS H O 1
ATOM 916 N N . PRO B 2 14 ? 40.390 53.638 17.746 1.00 36.56 14 PRO H N 1
ATOM 917 C CA . PRO B 2 14 ? 40.575 54.447 16.534 1.00 44.12 14 PRO H CA 1
ATOM 918 C C . PRO B 2 14 ? 41.757 53.948 15.698 1.00 38.38 14 PRO H C 1
ATOM 919 O O . PRO B 2 14 ? 42.732 53.491 16.286 1.00 36.06 14 PRO H O 1
ATOM 923 N N . SER B 2 15 ? 41.631 54.037 14.400 1.00 36.87 15 SER H N 1
ATOM 924 C CA . SER B 2 15 ? 42.483 53.671 13.293 1.00 33.87 15 SER H CA 1
ATOM 925 C C . SER B 2 15 ? 42.628 52.151 13.187 1.00 23.88 15 SER H C 1
ATOM 926 O O . SER B 2 15 ? 43.305 51.640 12.286 1.00 31.81 15 SER H O 1
ATOM 929 N N . GLN B 2 16 ? 41.988 51.426 14.094 1.00 30.43 16 GLN H N 1
ATOM 930 C CA . GLN B 2 16 ? 41.979 49.966 14.051 1.00 33.99 16 GLN H CA 1
ATOM 931 C C . GLN B 2 16 ? 40.746 49.503 13.279 1.00 33.10 16 GLN H C 1
ATOM 932 O O . GLN B 2 16 ? 39.744 50.218 13.242 1.00 39.33 16 GLN H O 1
ATOM 938 N N . THR B 2 17 ? 40.832 48.326 12.690 1.00 29.52 17 THR H N 1
ATOM 939 C CA . THR B 2 17 ? 39.753 47.710 11.942 1.00 26.90 17 THR H CA 1
ATOM 940 C C . THR B 2 17 ? 38.742 47.017 12.850 1.00 32.64 17 THR H C 1
ATOM 941 O O . THR B 2 17 ? 39.168 46.150 13.624 1.00 25.31 17 THR H O 1
ATOM 945 N N . LEU B 2 18 ? 37.462 47.364 12.745 1.00 19.88 18 LEU H N 1
ATOM 946 C CA . LEU B 2 18 ? 36.438 46.608 13.498 1.00 30.96 18 LEU H CA 1
ATOM 947 C C . LEU B 2 18 ? 35.995 45.432 12.634 1.00 36.43 18 LEU H C 1
ATOM 948 O O . LEU B 2 18 ? 35.579 45.600 11.491 1.00 24.76 18 LEU H O 1
ATOM 953 N N . SER B 2 19 ? 36.068 44.205 13.144 1.00 42.68 19 SER H N 1
ATOM 954 C CA . SER B 2 19 ? 35.728 43.060 12.299 1.00 34.44 19 SER H CA 1
ATOM 955 C C . SER B 2 19 ? 34.597 42.248 12.900 1.00 33.48 19 SER H C 1
ATOM 956 O O . SER B 2 19 ? 34.511 41.903 14.077 1.00 22.97 19 SER H O 1
ATOM 959 N N . LEU B 2 20 ? 33.621 41.924 12.047 1.00 28.36 20 LEU H N 1
ATOM 960 C CA . LEU B 2 20 ? 32.507 41.141 12.555 1.00 22.70 20 LEU H CA 1
ATOM 961 C C . LEU B 2 20 ? 32.283 39.959 11.620 1.00 26.68 20 LEU H C 1
ATOM 962 O O . LEU B 2 20 ? 32.569 40.024 10.418 1.00 20.61 20 LEU H O 1
ATOM 967 N N . THR B 2 21 ? 31.757 38.883 12.191 1.00 20.57 21 THR H N 1
ATOM 968 C CA . THR B 2 21 ? 31.260 37.803 11.344 1.00 19.90 21 THR H CA 1
ATOM 969 C C . THR B 2 21 ? 29.755 37.659 11.557 1.00 20.22 21 THR H C 1
ATOM 970 O O . THR B 2 21 ? 29.225 37.992 12.622 1.00 19.77 21 THR H O 1
ATOM 974 N N . CYS B 2 22 ? 29.096 37.159 10.524 1.00 25.85 22 CYS H N 1
ATOM 975 C CA . CYS B 2 22 ? 27.702 36.743 10.539 1.00 18.11 22 CYS H CA 1
ATOM 976 C C . CYS B 2 22 ? 27.628 35.288 10.034 1.00 14.67 22 CYS H C 1
ATOM 977 O O . CYS B 2 22 ? 27.932 35.071 8.871 1.00 18.74 22 CYS H O 1
ATOM 980 N N . SER B 2 23 ? 27.271 34.449 10.982 1.00 17.67 23 SER H N 1
ATOM 981 C CA . SER B 2 23 ? 27.046 33.017 10.849 1.00 18.96 23 SER H CA 1
ATOM 982 C C . SER B 2 23 ? 25.557 32.784 10.577 1.00 18.76 23 SER H C 1
ATOM 983 O O . SER B 2 23 ? 24.742 33.211 11.374 1.00 19.67 23 SER H O 1
ATOM 986 N N . VAL B 2 24 ? 25.295 32.102 9.474 1.00 26.38 24 VAL H N 1
ATOM 987 C CA . VAL B 2 24 ? 23.983 31.823 8.930 1.00 13.44 24 VAL H CA 1
ATOM 988 C C . VAL B 2 24 ? 23.521 30.400 9.149 1.00 21.28 24 VAL H C 1
ATOM 989 O O . VAL B 2 24 ? 24.205 29.401 8.930 1.00 13.56 24 VAL H O 1
ATOM 993 N N . THR B 2 25 ? 22.281 30.273 9.615 1.00 16.29 25 THR H N 1
ATOM 994 C CA . THR B 2 25 ? 21.660 29.000 9.895 1.00 24.12 25 THR H CA 1
ATOM 995 C C . THR B 2 25 ? 20.416 28.836 9.024 1.00 29.85 25 THR H C 1
ATOM 996 O O . THR B 2 25 ? 19.755 29.868 8.885 1.00 14.73 25 THR H O 1
ATOM 1000 N N . GLY B 2 26 ? 20.132 27.650 8.523 1.00 25.93 26 GLY H N 1
ATOM 1001 C CA . GLY B 2 26 ? 18.855 27.328 7.932 1.00 30.27 26 GLY H CA 1
ATOM 1002 C C . GLY B 2 26 ? 18.766 27.542 6.436 1.00 40.80 26 GLY H C 1
ATOM 1003 O O . GLY B 2 26 ? 17.704 27.346 5.836 1.00 29.52 26 GLY H O 1
ATOM 1004 N N . ASP B 2 27 ? 19.885 27.935 5.840 1.00 34.62 27 ASP H N 1
ATOM 1005 C CA . ASP B 2 27 ? 20.004 28.069 4.397 1.00 32.35 27 ASP H CA 1
ATOM 1006 C C . ASP B 2 27 ? 21.473 28.218 4.012 1.00 30.46 27 ASP H C 1
ATOM 1007 O O . ASP B 2 27 ? 22.336 28.453 4.853 1.00 23.17 27 ASP H O 1
ATOM 1012 N N . SER B 2 28 ? 21.757 28.069 2.720 1.00 24.07 28 SER H N 1
ATOM 1013 C CA . SER B 2 28 ? 23.058 28.385 2.191 1.00 22.66 28 SER H CA 1
ATOM 1014 C C . SER B 2 28 ? 23.250 29.890 2.032 1.00 35.34 28 SER H C 1
ATOM 1015 O O . SER B 2 28 ? 22.353 30.578 1.521 1.00 31.37 28 SER H O 1
ATOM 1018 N N . ILE B 2 29 ? 24.399 30.450 2.420 1.00 23.56 29 ILE H N 1
ATOM 1019 C CA . ILE B 2 29 ? 24.505 31.889 2.138 1.00 21.25 29 ILE H CA 1
ATOM 1020 C C . ILE B 2 29 ? 24.486 32.141 0.633 1.00 28.70 29 ILE H C 1
ATOM 1021 O O . ILE B 2 29 ? 23.965 33.161 0.181 1.00 53.52 29 ILE H O 1
ATOM 1026 N N . THR B 2 30 ? 24.993 31.203 -0.160 1.00 31.96 30 THR H N 1
ATOM 1027 C CA . THR B 2 30 ? 24.977 31.288 -1.609 1.00 32.95 30 THR H CA 1
ATOM 1028 C C . THR B 2 30 ? 23.587 31.232 -2.233 1.00 25.56 30 THR H C 1
ATOM 1029 O O . THR B 2 30 ? 23.443 31.253 -3.460 1.00 22.81 30 THR H O 1
ATOM 1033 N N . SER B 2 31 ? 22.564 31.126 -1.409 1.00 14.68 31 SER H N 1
ATOM 1034 C CA . SER B 2 31 ? 21.178 31.120 -1.817 1.00 16.54 31 SER H CA 1
ATOM 1035 C C . SER B 2 31 ? 20.504 32.422 -1.415 1.00 18.37 31 SER H C 1
ATOM 1036 O O . SER B 2 31 ? 19.279 32.563 -1.474 1.00 20.48 31 SER H O 1
ATOM 1039 N N . ASP B 2 32 ? 21.239 33.456 -0.988 1.00 19.99 32 ASP H N 1
ATOM 1040 C CA . ASP B 2 32 ? 20.477 34.714 -0.813 1.00 24.87 32 ASP H CA 1
ATOM 1041 C C . ASP B 2 32 ? 21.386 35.941 -0.925 1.00 21.44 32 ASP H C 1
ATOM 1042 O O . ASP B 2 32 ? 22.569 35.787 -1.243 1.00 23.75 32 ASP H O 1
ATOM 1047 N N . TYR B 2 33 ? 20.844 37.139 -0.716 1.00 18.62 33 TYR H N 1
ATOM 1048 C CA . TYR B 2 33 ? 21.633 38.380 -0.694 1.00 16.40 33 TYR H CA 1
ATOM 1049 C C . TYR B 2 33 ? 21.738 38.749 0.793 1.00 19.74 33 TYR H C 1
ATOM 1050 O O . TYR B 2 33 ? 20.705 38.610 1.465 1.00 15.53 33 TYR H O 1
ATOM 1059 N N . TRP B 2 34 ? 22.898 39.152 1.287 1.00 15.28 34 TRP H N 1
ATOM 1060 C CA . TRP B 2 34 ? 23.113 39.398 2.718 1.00 14.83 34 TRP H CA 1
ATOM 1061 C C . TRP B 2 34 ? 23.650 40.780 3.079 1.00 18.86 34 TRP H C 1
ATOM 1062 O O . TRP B 2 34 ? 24.603 41.288 2.477 1.00 17.14 34 TRP H O 1
ATOM 1073 N N . SER B 2 35 ? 23.110 41.441 4.105 1.00 14.27 35 SER H N 1
ATOM 1074 C CA . SER B 2 35 ? 23.409 42.827 4.430 1.00 15.95 35 SER H CA 1
ATOM 1075 C C . SER B 2 35 ? 24.013 43.145 5.786 1.00 18.07 35 SER H C 1
ATOM 1076 O O . SER B 2 35 ? 23.824 42.318 6.672 1.00 17.15 35 SER H O 1
ATOM 1079 N N . TRP B 2 36 ? 24.656 44.296 5.909 1.00 18.79 36 TRP H N 1
ATOM 1080 C CA . TRP B 2 36 ? 25.165 44.804 7.180 1.00 28.96 36 TRP H CA 1
ATOM 1081 C C . TRP B 2 36 ? 24.498 46.151 7.504 1.00 28.97 36 TRP H C 1
ATOM 1082 O O . TRP B 2 36 ? 24.543 47.065 6.674 1.00 19.74 36 TRP H O 1
ATOM 1093 N N . ILE B 2 37 ? 23.891 46.267 8.685 1.00 18.16 37 ILE H N 1
ATOM 1094 C CA . ILE B 2 37 ? 23.200 47.495 9.082 1.00 23.33 37 ILE H CA 1
ATOM 1095 C C . ILE B 2 37 ? 23.715 47.969 10.434 1.00 26.27 37 ILE H C 1
ATOM 1096 O O . ILE B 2 37 ? 23.918 47.116 11.307 1.00 20.06 37 ILE H O 1
ATOM 1101 N N . ARG B 2 38 ? 23.924 49.274 10.631 1.00 17.43 38 ARG H N 1
ATOM 1102 C CA . ARG B 2 38 ? 24.297 49.622 12.026 1.00 12.37 38 ARG H CA 1
ATOM 1103 C C . ARG B 2 38 ? 23.342 50.690 12.568 1.00 26.26 38 ARG H C 1
ATOM 1104 O O . ARG B 2 38 ? 22.858 51.461 11.737 1.00 20.67 38 ARG H O 1
ATOM 1112 N N . LYS B 2 39 ? 23.142 50.689 13.880 1.00 18.02 39 LYS H N 1
ATOM 1113 C CA . LYS B 2 39 ? 22.385 51.659 14.639 1.00 19.50 39 LYS H CA 1
ATOM 1114 C C . LYS B 2 39 ? 23.284 52.419 15.619 1.00 20.12 39 LYS H C 1
ATOM 1115 O O . LYS B 2 39 ? 23.861 51.772 16.506 1.00 26.60 39 LYS H O 1
ATOM 1121 N N . PHE B 2 40 ? 23.375 53.725 15.455 1.00 18.30 40 PHE H N 1
ATOM 1122 C CA . PHE B 2 40 ? 24.014 54.660 16.379 1.00 22.34 40 PHE H CA 1
ATOM 1123 C C . PHE B 2 40 ? 23.122 54.997 17.564 1.00 34.89 40 PHE H C 1
ATOM 1124 O O . PHE B 2 40 ? 21.942 54.626 17.595 1.00 26.97 40 PHE H O 1
ATOM 1132 N N . PRO B 2 41 ? 23.576 55.702 18.601 1.00 46.18 41 PRO H N 1
ATOM 1133 C CA . PRO B 2 41 ? 22.657 56.072 19.690 1.00 39.25 41 PRO H CA 1
ATOM 1134 C C . PRO B 2 41 ? 21.458 56.901 19.276 1.00 32.26 41 PRO H C 1
ATOM 1135 O O . PRO B 2 41 ? 20.400 56.830 19.928 1.00 39.55 41 PRO H O 1
ATOM 1139 N N . GLY B 2 42 ? 21.467 57.736 18.231 1.00 36.97 42 GLY H N 1
ATOM 1140 C CA . GLY B 2 42 ? 20.230 58.532 18.140 1.00 43.56 42 GLY H CA 1
ATOM 1141 C C . GLY B 2 42 ? 19.038 57.813 17.556 1.00 37.82 42 GLY H C 1
ATOM 1142 O O . GLY B 2 42 ? 18.250 58.439 16.847 1.00 40.42 42 GLY H O 1
ATOM 1143 N N . ASN B 2 43 ? 18.873 56.522 17.808 1.00 29.00 43 ASN H N 1
ATOM 1144 C CA . ASN B 2 43 ? 18.009 55.656 17.017 1.00 24.08 43 ASN H CA 1
ATOM 1145 C C . ASN B 2 43 ? 18.246 55.973 15.533 1.00 30.23 43 ASN H C 1
ATOM 1146 O O . ASN B 2 43 ? 17.370 56.356 14.777 1.00 36.18 43 ASN H O 1
ATOM 1151 N N . ARG B 2 44 ? 19.496 55.828 15.108 1.00 25.22 44 ARG H N 1
ATOM 1152 C CA . ARG B 2 44 ? 19.789 56.173 13.726 1.00 25.00 44 ARG H CA 1
ATOM 1153 C C . ARG B 2 44 ? 20.333 54.953 13.008 1.00 34.18 44 ARG H C 1
ATOM 1154 O O . ARG B 2 44 ? 21.482 54.601 13.266 1.00 23.07 44 ARG H O 1
ATOM 1162 N N . LEU B 2 45 ? 19.521 54.347 12.141 1.00 34.78 45 LEU H N 1
ATOM 1163 C CA . LEU B 2 45 ? 20.015 53.223 11.353 1.00 31.01 45 LEU H CA 1
ATOM 1164 C C . LEU B 2 45 ? 20.713 53.697 10.081 1.00 18.55 45 LEU H C 1
ATOM 1165 O O . LEU B 2 45 ? 20.288 54.639 9.411 1.00 17.18 45 LEU H O 1
ATOM 1170 N N . GLU B 2 46 ? 21.804 53.020 9.750 1.00 15.97 46 GLU H N 1
ATOM 1171 C CA . GLU B 2 46 ? 22.537 53.224 8.514 1.00 18.40 46 GLU H CA 1
ATOM 1172 C C . GLU B 2 46 ? 22.763 51.902 7.772 1.00 28.18 46 GLU H C 1
ATOM 1173 O O . GLU B 2 46 ? 23.242 50.923 8.368 1.00 17.34 46 GLU H O 1
ATOM 1179 N N . TYR B 2 47 ? 22.402 51.875 6.486 1.00 13.11 47 TYR H N 1
ATOM 1180 C CA . TYR B 2 47 ? 22.632 50.673 5.686 1.00 13.35 47 TYR H CA 1
ATOM 1181 C C . TYR B 2 47 ? 24.078 50.600 5.209 1.00 28.27 47 TYR H C 1
ATOM 1182 O O . TYR B 2 47 ? 24.493 51.447 4.407 1.00 21.26 47 TYR H O 1
ATOM 1191 N N . MET B 2 48 ? 24.874 49.626 5.665 1.00 23.22 48 MET H N 1
ATOM 1192 C CA . MET B 2 48 ? 26.302 49.705 5.302 1.00 14.81 48 MET H CA 1
ATOM 1193 C C . MET B 2 48 ? 26.585 49.161 3.916 1.00 15.01 48 MET H C 1
ATOM 1194 O O . MET B 2 48 ? 27.428 49.722 3.199 1.00 18.73 48 MET H O 1
ATOM 1199 N N . GLY B 2 49 ? 25.903 48.064 3.616 1.00 13.39 49 GLY H N 1
ATOM 1200 C CA . GLY B 2 49 ? 26.053 47.425 2.310 1.00 10.83 49 GLY H CA 1
ATOM 1201 C C . GLY B 2 49 ? 25.484 46.032 2.244 1.00 12.52 49 GLY H C 1
ATOM 1202 O O . GLY B 2 49 ? 24.996 45.352 3.159 1.00 12.02 49 GLY H O 1
ATOM 1203 N N . TYR B 2 50 ? 25.507 45.480 1.023 1.00 15.63 50 TYR H N 1
ATOM 1204 C CA . TYR B 2 50 ? 25.084 44.072 0.977 1.00 21.47 50 TYR H CA 1
ATOM 1205 C C . TYR B 2 50 ? 25.978 43.317 -0.011 1.00 22.81 50 TYR H C 1
ATOM 1206 O O . TYR B 2 50 ? 26.756 43.964 -0.685 1.00 19.55 50 TYR H O 1
ATOM 1215 N N . VAL B 2 51 ? 25.865 42.005 -0.064 1.00 18.34 51 VAL H N 1
ATOM 1216 C CA . VAL B 2 51 ? 26.560 41.115 -0.991 1.00 18.08 51 VAL H CA 1
ATOM 1217 C C . VAL B 2 51 ? 25.486 40.218 -1.592 1.00 16.82 51 VAL H C 1
ATOM 1218 O O . VAL B 2 51 ? 24.621 39.747 -0.842 1.00 18.52 51 VAL H O 1
ATOM 1222 N N . SER B 2 52 ? 25.526 40.035 -2.887 1.00 18.66 52 SER H N 1
ATOM 1223 C CA . SER B 2 52 ? 24.595 39.231 -3.653 1.00 21.87 52 SER H CA 1
ATOM 1224 C C . SER B 2 52 ? 25.080 37.782 -3.744 1.00 39.09 52 SER H C 1
ATOM 1225 O O . SER B 2 52 ? 26.097 37.497 -3.105 1.00 50.33 52 SER H O 1
ATOM 1228 N N . SER B 2 53 ? 24.383 36.962 -4.510 1.00 34.04 53 SER H N 1
ATOM 1229 C CA . SER B 2 53 ? 24.584 35.534 -4.674 1.00 39.52 53 SER H CA 1
ATOM 1230 C C . SER B 2 53 ? 26.003 35.087 -5.020 1.00 36.82 53 SER H C 1
ATOM 1231 O O . SER B 2 53 ? 26.520 34.120 -4.439 1.00 31.84 53 SER H O 1
ATOM 1234 N N . PHE B 2 54 ? 26.623 35.768 -5.977 1.00 28.90 54 PHE H N 1
ATOM 1235 C CA . PHE B 2 54 ? 27.973 35.466 -6.426 1.00 23.64 54 PHE H CA 1
ATOM 1236 C C . PHE B 2 54 ? 29.011 36.433 -5.869 1.00 31.66 54 PHE H C 1
ATOM 1237 O O . PHE B 2 54 ? 30.060 36.606 -6.502 1.00 35.37 54 PHE H O 1
ATOM 1245 N N . GLY B 2 55 ? 28.785 37.090 -4.735 1.00 21.51 55 GLY H N 1
ATOM 1246 C CA . GLY B 2 55 ? 29.853 37.871 -4.131 1.00 18.20 55 GLY H CA 1
ATOM 1247 C C . GLY B 2 55 ? 29.939 39.309 -4.587 1.00 29.48 55 GLY H C 1
ATOM 1248 O O . GLY B 2 55 ? 30.867 40.061 -4.248 1.00 21.44 55 GLY H O 1
ATOM 1249 N N . SER B 2 56 ? 28.955 39.729 -5.383 1.00 20.08 56 SER H N 1
ATOM 1250 C CA . SER B 2 56 ? 28.988 41.107 -5.870 1.00 16.35 56 SER H CA 1
ATOM 1251 C C . SER B 2 56 ? 28.644 42.008 -4.699 1.00 23.68 56 SER H C 1
ATOM 1252 O O . SER B 2 56 ? 27.717 41.612 -3.979 1.00 18.55 56 SER H O 1
ATOM 1255 N N . THR B 2 57 ? 29.346 43.130 -4.521 1.00 24.26 57 THR H N 1
ATOM 1256 C CA . THR B 2 57 ? 29.132 43.922 -3.307 1.00 14.48 57 THR H CA 1
ATOM 1257 C C . THR B 2 57 ? 28.592 45.314 -3.613 1.00 19.02 57 THR H C 1
ATOM 1258 O O . THR B 2 57 ? 28.861 45.849 -4.680 1.00 13.40 57 THR H O 1
ATOM 1262 N N . PHE B 2 58 ? 27.832 45.860 -2.680 1.00 18.84 58 PHE H N 1
ATOM 1263 C CA . PHE B 2 58 ? 27.280 47.204 -2.724 1.00 17.75 58 PHE H CA 1
ATOM 1264 C C . PHE B 2 58 ? 27.619 47.874 -1.396 1.00 21.28 58 PHE H C 1
ATOM 1265 O O . PHE B 2 58 ? 27.206 47.496 -0.311 1.00 17.62 58 PHE H O 1
ATOM 1273 N N . TYR B 2 59 ? 28.413 48.913 -1.496 1.00 14.55 59 TYR H N 1
ATOM 1274 C CA . TYR B 2 59 ? 28.796 49.668 -0.340 1.00 12.67 59 TYR H CA 1
ATOM 1275 C C . TYR B 2 59 ? 28.146 51.050 -0.335 1.00 11.93 59 TYR H C 1
ATOM 1276 O O . TYR B 2 59 ? 28.032 51.659 -1.390 1.00 17.77 59 TYR H O 1
ATOM 1285 N N . ASN B 2 60 ? 27.773 51.460 0.886 1.00 17.61 60 ASN H N 1
ATOM 1286 C CA . ASN B 2 60 ? 27.276 52.818 1.085 1.00 16.43 60 ASN H CA 1
ATOM 1287 C C . ASN B 2 60 ? 28.393 53.831 0.881 1.00 28.69 60 ASN H C 1
ATOM 1288 O O . ASN B 2 60 ? 29.457 53.753 1.531 1.00 25.52 60 ASN H O 1
ATOM 1293 N N . PRO B 2 61 ? 28.223 54.827 0.016 1.00 23.23 61 PRO H N 1
ATOM 1294 C CA . PRO B 2 61 ? 29.244 55.872 -0.127 1.00 22.51 61 PRO H CA 1
ATOM 1295 C C . PRO B 2 61 ? 29.615 56.566 1.175 1.00 28.04 61 PRO H C 1
ATOM 1296 O O . PRO B 2 61 ? 30.666 57.213 1.326 1.00 30.91 61 PRO H O 1
ATOM 1300 N N . SER B 2 62 ? 28.785 56.479 2.212 1.00 32.86 62 SER H N 1
ATOM 1301 C CA . SER B 2 62 ? 29.064 57.186 3.453 1.00 39.86 62 SER H CA 1
ATOM 1302 C C . SER B 2 62 ? 30.153 56.515 4.268 1.00 45.06 62 SER H C 1
ATOM 1303 O O . SER B 2 62 ? 30.415 56.875 5.422 1.00 36.95 62 SER H O 1
ATOM 1306 N N . LEU B 2 63 ? 30.808 55.497 3.700 1.00 38.78 63 LEU H N 1
ATOM 1307 C CA . LEU B 2 63 ? 31.630 54.697 4.609 1.00 46.84 63 LEU H CA 1
ATOM 1308 C C . LEU B 2 63 ? 33.099 55.026 4.501 1.00 54.67 63 LEU H C 1
ATOM 1309 O O . LEU B 2 63 ? 33.955 54.326 5.041 1.00 33.02 63 LEU H O 1
ATOM 1314 N N . LYS B 2 64 ? 33.407 56.141 3.843 1.00 64.09 64 LYS H N 1
ATOM 1315 C CA . LYS B 2 64 ? 34.776 56.640 3.775 1.00 53.34 64 LYS H CA 1
ATOM 1316 C C . LYS B 2 64 ? 35.721 55.663 3.065 1.00 53.50 64 LYS H C 1
ATOM 1317 O O . LYS B 2 64 ? 36.935 55.807 3.264 1.00 48.98 64 LYS H O 1
ATOM 1323 N N . SER B 2 65 ? 35.208 54.725 2.276 1.00 43.77 65 SER H N 1
ATOM 1324 C CA . SER B 2 65 ? 35.975 53.735 1.530 1.00 37.23 65 SER H CA 1
ATOM 1325 C C . SER B 2 65 ? 36.489 52.569 2.369 1.00 29.89 65 SER H C 1
ATOM 1326 O O . SER B 2 65 ? 37.137 51.652 1.864 1.00 42.18 65 SER H O 1
ATOM 1329 N N . ARG B 2 66 ? 36.233 52.591 3.664 1.00 26.35 66 ARG H N 1
ATOM 1330 C CA . ARG B 2 66 ? 36.782 51.718 4.679 1.00 23.02 66 ARG H CA 1
ATOM 1331 C C . ARG B 2 66 ? 36.084 50.378 4.824 1.00 24.72 66 ARG H C 1
ATOM 1332 O O . ARG B 2 66 ? 36.321 49.646 5.788 1.00 21.87 66 ARG H O 1
ATOM 1340 N N . ILE B 2 67 ? 35.197 50.047 3.899 1.00 24.27 67 ILE H N 1
ATOM 1341 C CA . ILE B 2 67 ? 34.414 48.828 4.128 1.00 24.33 67 ILE H CA 1
ATOM 1342 C C . ILE B 2 67 ? 34.776 47.751 3.121 1.00 28.82 67 ILE H C 1
ATOM 1343 O O . ILE B 2 67 ? 35.240 48.012 2.015 1.00 34.92 67 ILE H O 1
ATOM 1348 N N . SER B 2 68 ? 34.570 46.514 3.531 1.00 25.29 68 SER H N 1
ATOM 1349 C CA . SER B 2 68 ? 34.666 45.308 2.763 1.00 14.79 68 SER H CA 1
ATOM 1350 C C . SER B 2 68 ? 33.662 44.300 3.338 1.00 14.93 68 SER H C 1
ATOM 1351 O O . SER B 2 68 ? 33.584 44.244 4.566 1.00 19.76 68 SER H O 1
ATOM 1354 N N . ILE B 2 69 ? 33.004 43.588 2.460 1.00 28.29 69 ILE H N 1
ATOM 1355 C CA . ILE B 2 69 ? 32.138 42.523 2.935 1.00 29.32 69 ILE H CA 1
ATOM 1356 C C . ILE B 2 69 ? 32.473 41.305 2.062 1.00 34.87 69 ILE H C 1
ATOM 1357 O O . ILE B 2 69 ? 32.172 41.282 0.871 1.00 36.31 69 ILE H O 1
ATOM 1362 N N . THR B 2 70 ? 33.086 40.368 2.755 1.00 27.02 70 THR H N 1
ATOM 1363 C CA . THR B 2 70 ? 33.536 39.103 2.203 1.00 22.21 70 THR H CA 1
ATOM 1364 C C . THR B 2 70 ? 32.711 37.957 2.738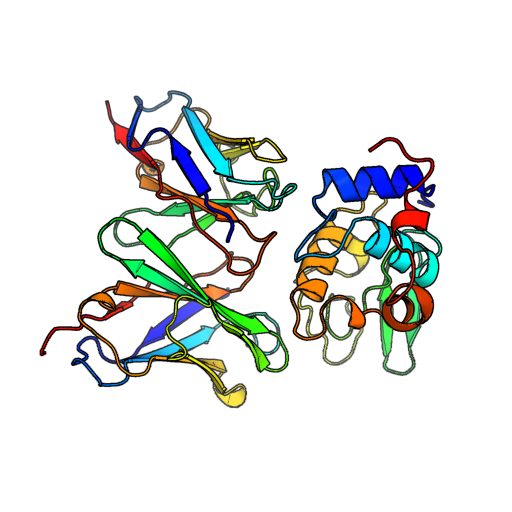 1.00 17.06 70 THR H C 1
ATOM 1365 O O . THR B 2 70 ? 31.818 38.154 3.570 1.00 26.21 70 THR H O 1
ATOM 1369 N N . ARG B 2 71 ? 32.999 36.736 2.315 1.00 21.78 71 ARG H N 1
ATOM 1370 C CA . ARG B 2 71 ? 32.282 35.590 2.860 1.00 27.96 71 ARG H CA 1
ATOM 1371 C C . ARG B 2 71 ? 33.072 34.297 2.699 1.00 24.68 71 ARG H C 1
ATOM 1372 O O . ARG B 2 71 ? 33.986 34.155 1.884 1.00 22.37 71 ARG H O 1
ATOM 1380 N N . ASP B 2 72 ? 32.713 33.312 3.507 1.00 24.45 72 ASP H N 1
ATOM 1381 C CA . ASP B 2 72 ? 33.216 31.948 3.389 1.00 27.54 72 ASP H CA 1
ATOM 1382 C C . ASP B 2 72 ? 32.014 31.014 3.231 1.00 26.86 72 ASP H C 1
ATOM 1383 O O . ASP B 2 72 ? 31.344 30.722 4.219 1.00 22.81 72 ASP H O 1
ATOM 1388 N N . THR B 2 73 ? 31.737 30.598 2.011 1.00 16.34 73 THR H N 1
ATOM 1389 C CA . THR B 2 73 ? 30.559 29.802 1.736 1.00 27.55 73 THR H CA 1
ATOM 1390 C C . THR B 2 73 ? 30.619 28.475 2.473 1.00 32.07 73 THR H C 1
ATOM 1391 O O . THR B 2 73 ? 29.628 27.931 2.944 1.00 27.59 73 THR H O 1
ATOM 1395 N N . SER B 2 74 ? 31.832 27.928 2.572 1.00 25.45 74 SER H N 1
ATOM 1396 C CA . SER B 2 74 ? 31.950 26.612 3.215 1.00 22.49 74 SER H CA 1
ATOM 1397 C C . SER B 2 74 ? 31.564 26.698 4.684 1.00 34.49 74 SER H C 1
ATOM 1398 O O . SER B 2 74 ? 31.084 25.729 5.291 1.00 26.01 74 SER H O 1
ATOM 1401 N N . LYS B 2 75 ? 31.775 27.880 5.265 1.00 21.23 75 LYS H N 1
ATOM 1402 C CA . LYS B 2 75 ? 31.463 28.102 6.662 1.00 13.06 75 LYS H CA 1
ATOM 1403 C C . LYS B 2 75 ? 30.098 28.731 6.879 1.00 19.99 75 LYS H C 1
ATOM 1404 O O . LYS B 2 75 ? 29.675 28.918 8.018 1.00 25.85 75 LYS H O 1
ATOM 1410 N N . ASN B 2 76 ? 29.399 29.064 5.812 1.00 29.14 76 ASN H N 1
ATOM 1411 C CA . ASN B 2 76 ? 28.074 29.674 5.904 1.00 21.40 76 ASN H CA 1
ATOM 1412 C C . ASN B 2 76 ? 28.181 30.929 6.777 1.00 21.24 76 ASN H C 1
ATOM 1413 O O . ASN B 2 76 ? 27.306 31.261 7.550 1.00 18.79 76 ASN H O 1
ATOM 1418 N N . GLN B 2 77 ? 29.317 31.605 6.572 1.00 21.02 77 GLN H N 1
ATOM 1419 C CA . GLN B 2 77 ? 29.633 32.879 7.190 1.00 24.08 77 GLN H CA 1
ATOM 1420 C C . GLN B 2 77 ? 29.855 33.977 6.144 1.00 25.19 77 GLN H C 1
ATOM 1421 O O . GLN B 2 77 ? 30.221 33.704 5.002 1.00 23.88 77 GLN H O 1
ATOM 1427 N N . TYR B 2 78 ? 29.636 35.214 6.549 1.00 25.04 78 TYR H N 1
ATOM 1428 C CA . TYR B 2 78 ? 30.029 36.419 5.806 1.00 17.90 78 TYR H CA 1
ATOM 1429 C C . TYR B 2 78 ? 30.454 37.439 6.876 1.00 11.88 78 TYR H C 1
ATOM 1430 O O . TYR B 2 78 ? 30.049 37.310 8.016 1.00 21.28 78 TYR H O 1
ATOM 1439 N N . TYR B 2 79 ? 31.267 38.396 6.488 1.00 15.86 79 TYR H N 1
ATOM 1440 C CA . TYR B 2 79 ? 32.048 39.256 7.343 1.00 10.37 79 TYR H CA 1
ATOM 1441 C C . TYR B 2 79 ? 31.963 40.733 6.951 1.00 10.14 79 TYR H C 1
ATOM 1442 O O . TYR B 2 79 ? 31.748 41.070 5.788 1.00 15.16 79 TYR H O 1
ATOM 1451 N N . LEU B 2 80 ? 32.151 41.554 7.964 1.00 13.91 80 LEU H N 1
ATOM 1452 C CA . LEU B 2 80 ? 32.238 42.992 7.821 1.00 16.90 80 LEU H CA 1
ATOM 1453 C C . LEU B 2 80 ? 33.619 43.457 8.284 1.00 20.85 80 LEU H C 1
ATOM 1454 O O . LEU B 2 80 ? 34.013 43.106 9.390 1.00 20.25 80 LEU H O 1
ATOM 1459 N N . ASP B 2 81 ? 34.348 44.196 7.466 1.00 17.82 81 ASP H N 1
ATOM 1460 C CA . ASP B 2 81 ? 35.671 44.699 7.830 1.00 22.81 81 ASP H CA 1
ATOM 1461 C C . ASP B 2 81 ? 35.659 46.216 7.662 1.00 19.48 81 ASP H C 1
ATOM 1462 O O . ASP B 2 81 ? 35.417 46.674 6.543 1.00 20.10 81 ASP H O 1
ATOM 1467 N N . LEU B 2 82 ? 35.878 46.981 8.717 1.00 27.89 82 LEU H N 1
ATOM 1468 C CA . LEU B 2 82 ? 35.719 48.440 8.597 1.00 28.79 82 LEU H CA 1
ATOM 1469 C C . LEU B 2 82 ? 36.964 49.172 9.081 1.00 37.84 82 LEU H C 1
ATOM 1470 O O . LEU B 2 82 ? 37.200 49.426 10.257 1.00 33.33 82 LEU H O 1
ATOM 1475 N N . ASN B 2 83 ? 37.790 49.525 8.100 1.00 30.91 83 ASN H N 1
ATOM 1476 C CA . ASN B 2 83 ? 39.073 50.164 8.317 1.00 31.35 83 ASN H CA 1
ATOM 1477 C C . ASN B 2 83 ? 38.995 51.533 8.988 1.00 33.33 83 ASN H C 1
ATOM 1478 O O . ASN B 2 83 ? 38.010 52.262 8.881 1.00 33.36 83 ASN H O 1
ATOM 1483 N N . SER B 2 84 ? 40.065 51.919 9.681 1.00 22.75 84 SER H N 1
ATOM 1484 C CA . SER B 2 84 ? 40.253 53.265 10.185 1.00 23.88 84 SER H CA 1
ATOM 1485 C C . SER B 2 84 ? 39.080 53.855 10.955 1.00 23.76 84 SER H C 1
ATOM 1486 O O . SER B 2 84 ? 38.582 54.938 10.616 1.00 26.15 84 SER H O 1
ATOM 1489 N N . VAL B 2 85 ? 38.653 53.158 12.002 1.00 18.19 85 VAL H N 1
ATOM 1490 C CA . VAL B 2 85 ? 37.471 53.509 12.765 1.00 26.20 85 VAL H CA 1
ATOM 1491 C C . VAL B 2 85 ? 37.761 54.577 13.816 1.00 31.76 85 VAL H C 1
ATOM 1492 O O . VAL B 2 85 ? 38.883 54.620 14.289 1.00 18.50 85 VAL H O 1
ATOM 1496 N N . THR B 2 86 ? 36.722 55.328 14.122 1.00 47.76 86 THR H N 1
ATOM 1497 C CA . THR B 2 86 ? 36.642 56.380 15.111 1.00 46.31 86 THR H CA 1
ATOM 1498 C C . THR B 2 86 ? 35.518 56.156 16.110 1.00 46.03 86 THR H C 1
ATOM 1499 O O . THR B 2 86 ? 34.665 55.266 16.002 1.00 28.69 86 THR H O 1
ATOM 1503 N N . THR B 2 87 ? 35.460 57.026 17.119 1.00 47.25 87 THR H N 1
ATOM 1504 C CA . THR B 2 87 ? 34.375 56.983 18.090 1.00 47.93 87 THR H CA 1
ATOM 1505 C C . THR B 2 87 ? 33.017 57.049 17.392 1.00 42.23 87 THR H C 1
ATOM 1506 O O . THR B 2 87 ? 32.035 56.494 17.898 1.00 49.82 87 THR H O 1
ATOM 1510 N N . GLU B 2 88 ? 32.977 57.719 16.244 1.00 29.79 88 GLU H N 1
ATOM 1511 C CA . GLU B 2 88 ? 31.768 57.880 15.443 1.00 37.13 88 GLU H CA 1
ATOM 1512 C C . GLU B 2 88 ? 31.217 56.544 14.965 1.00 33.68 88 GLU H C 1
ATOM 1513 O O . GLU B 2 88 ? 30.046 56.400 14.591 1.00 31.08 88 GLU H O 1
ATOM 1519 N N . ASP B 2 89 ? 32.093 55.549 14.970 1.00 38.21 89 ASP H N 1
ATOM 1520 C CA . ASP B 2 89 ? 31.796 54.196 14.524 1.00 36.61 89 ASP H CA 1
ATOM 1521 C C . ASP B 2 89 ? 31.184 53.335 15.626 1.00 31.10 89 ASP H C 1
ATOM 1522 O O . ASP B 2 89 ? 30.838 52.177 15.374 1.00 31.41 89 ASP H O 1
ATOM 1527 N N . THR B 2 90 ? 31.045 53.912 16.809 1.00 31.75 90 THR H N 1
ATOM 1528 C CA . THR B 2 90 ? 30.294 53.334 17.908 1.00 28.28 90 THR H CA 1
ATOM 1529 C C . THR B 2 90 ? 28.857 53.018 17.512 1.00 20.94 90 THR H C 1
ATOM 1530 O O . THR B 2 90 ? 28.044 53.921 17.301 1.00 21.61 90 THR H O 1
ATOM 1534 N N . ALA B 2 91 ? 28.493 51.739 17.424 1.00 29.14 91 ALA H N 1
ATOM 1535 C CA . ALA B 2 91 ? 27.118 51.449 17.021 1.00 26.01 91 ALA H CA 1
ATOM 1536 C C . ALA B 2 91 ? 26.699 50.034 17.398 1.00 27.03 91 ALA H C 1
ATOM 1537 O O . ALA B 2 91 ? 27.539 49.244 17.814 1.00 22.45 91 ALA H O 1
ATOM 1539 N N . THR B 2 92 ? 25.417 49.718 17.245 1.00 24.99 92 THR H N 1
ATOM 1540 C CA . THR B 2 92 ? 24.957 48.336 17.385 1.00 34.41 92 THR H CA 1
ATOM 1541 C C . THR B 2 92 ? 24.898 47.697 15.994 1.00 29.00 92 THR H C 1
ATOM 1542 O O . THR B 2 92 ? 24.137 48.192 15.159 1.00 19.62 92 THR H O 1
ATOM 1546 N N . TYR B 2 93 ? 25.682 46.659 15.738 1.00 20.19 93 TYR H N 1
ATOM 1547 C CA . TYR B 2 93 ? 25.841 46.098 14.395 1.00 20.37 93 TYR H CA 1
ATOM 1548 C C . TYR B 2 93 ? 24.962 44.875 14.198 1.00 21.75 93 TYR H C 1
ATOM 1549 O O . TYR B 2 93 ? 24.904 43.968 15.039 1.00 16.33 93 TYR H O 1
ATOM 1558 N N . TYR B 2 94 ? 24.210 44.844 13.103 1.00 16.72 94 TYR H N 1
ATOM 1559 C CA . TYR B 2 94 ? 23.389 43.708 12.736 1.00 13.79 94 TYR H CA 1
ATOM 1560 C C . TYR B 2 94 ? 23.690 43.167 11.341 1.00 23.23 94 TYR H C 1
ATOM 1561 O O . TYR B 2 94 ? 23.860 43.917 10.384 1.00 15.32 94 TYR H O 1
ATOM 1570 N N . CYS B 2 95 ? 23.687 41.832 11.211 1.00 14.67 95 CYS H N 1
ATOM 1571 C CA . CYS B 2 95 ? 23.566 41.271 9.877 1.00 23.75 95 CYS H CA 1
ATOM 1572 C C . CYS B 2 95 ? 22.091 40.896 9.688 1.00 19.28 95 CYS H C 1
ATOM 1573 O O . CYS B 2 95 ? 21.386 40.744 10.671 1.00 18.79 95 CYS H O 1
ATOM 1576 N N . ALA B 2 96 ? 21.673 40.743 8.457 1.00 19.41 96 ALA H N 1
ATOM 1577 C CA . ALA B 2 96 ? 20.311 40.480 8.053 1.00 17.06 96 ALA H CA 1
ATOM 1578 C C . ALA B 2 96 ? 20.259 40.011 6.610 1.00 16.70 96 ALA H C 1
ATOM 1579 O O . ALA B 2 96 ? 21.215 40.187 5.847 1.00 27.25 96 ALA H O 1
ATOM 1581 N N . ASN B 2 97 ? 19.140 39.404 6.210 1.00 16.42 97 ASN H N 1
ATOM 1582 C CA . ASN B 2 97 ? 19.072 39.090 4.781 1.00 16.76 97 ASN H CA 1
ATOM 1583 C C . ASN B 2 97 ? 18.565 40.326 4.041 1.00 26.38 97 ASN H C 1
ATOM 1584 O O . ASN B 2 97 ? 17.905 41.192 4.619 1.00 17.14 97 ASN H O 1
ATOM 1589 N N . TRP B 2 98 ? 18.897 40.364 2.760 1.00 28.53 98 TRP H N 1
ATOM 1590 C CA . TRP B 2 98 ? 18.528 41.526 1.956 1.00 21.29 98 TRP H CA 1
ATOM 1591 C C . TRP B 2 98 ? 17.041 41.763 1.989 1.00 18.50 98 TRP H C 1
ATOM 1592 O O . TRP B 2 98 ? 16.627 42.927 1.908 1.00 20.71 98 TRP H O 1
ATOM 1603 N N . ASP B 2 99 ? 16.178 40.743 2.082 1.00 15.16 99 ASP H N 1
ATOM 1604 C CA . ASP B 2 99 ? 14.761 41.084 2.047 1.00 15.28 99 ASP H CA 1
ATOM 1605 C C . ASP B 2 99 ? 14.242 41.607 3.398 1.00 13.31 99 ASP H C 1
ATOM 1606 O O . ASP B 2 99 ? 13.138 42.139 3.395 1.00 17.55 99 ASP H O 1
ATOM 1611 N N . GLY B 2 100 ? 14.976 41.426 4.485 1.00 21.13 100 GLY H N 1
ATOM 1612 C CA . GLY B 2 100 ? 14.760 42.046 5.778 1.00 16.31 100 GLY H CA 1
ATOM 1613 C C . GLY B 2 100 ? 13.876 41.285 6.748 1.00 9.08 100 GLY H C 1
ATOM 1614 O O . GLY B 2 100 ? 13.509 41.763 7.839 1.00 17.28 100 GLY H O 1
ATOM 1615 N N . ASP B 2 101 ? 13.554 40.088 6.306 1.00 23.98 101 ASP H N 1
ATOM 1616 C CA . ASP B 2 101 ? 12.843 38.979 6.883 1.00 29.39 101 ASP H CA 1
ATOM 1617 C C . ASP B 2 101 ? 13.575 38.444 8.113 1.00 27.90 101 ASP H C 1
ATOM 1618 O O . ASP B 2 101 ? 12.985 38.032 9.105 1.00 15.11 101 ASP H O 1
ATOM 1623 N N . TYR B 2 102 ? 14.910 38.428 8.000 1.00 13.28 102 TYR H N 1
ATOM 1624 C CA . TYR B 2 102 ? 15.690 37.909 9.122 1.00 19.90 102 TYR H CA 1
ATOM 1625 C C . TYR B 2 102 ? 16.915 38.740 9.460 1.00 19.78 102 TYR H C 1
ATOM 1626 O O . TYR B 2 102 ? 17.778 39.045 8.640 1.00 17.20 102 TYR H O 1
ATOM 1635 N N . TRP B 2 103 ? 17.021 39.101 10.747 1.00 27.44 103 TRP H N 1
ATOM 1636 C CA . TRP B 2 103 ? 18.145 39.888 11.245 1.00 20.40 103 TRP H CA 1
ATOM 1637 C C . TRP B 2 103 ? 18.889 39.212 12.381 1.00 18.66 103 TRP H C 1
ATOM 1638 O O . TRP B 2 103 ? 18.325 38.485 13.200 1.00 19.64 103 TRP H O 1
ATOM 1649 N N . GLY B 2 104 ? 20.202 39.473 12.462 1.00 15.27 104 GLY H N 1
ATOM 1650 C CA . GLY B 2 104 ? 20.878 39.014 13.674 1.00 22.95 104 GLY H CA 1
ATOM 1651 C C . GLY B 2 104 ? 20.234 39.713 14.861 1.00 31.01 104 GLY H C 1
ATOM 1652 O O . GLY B 2 104 ? 19.394 40.613 14.750 1.00 21.26 104 GLY H O 1
ATOM 1653 N N . GLN B 2 105 ? 20.621 39.300 16.062 1.00 16.45 105 GLN H N 1
ATOM 1654 C CA . GLN B 2 105 ? 20.113 40.018 17.228 1.00 15.50 105 GLN H CA 1
ATOM 1655 C C . GLN B 2 105 ? 20.837 41.334 17.421 1.00 19.62 105 GLN H C 1
ATOM 1656 O O . GLN B 2 105 ? 20.381 42.258 18.098 1.00 27.41 105 GLN H O 1
ATOM 1662 N N . GLY B 2 106 ? 22.038 41.471 16.846 1.00 17.76 106 GLY H N 1
ATOM 1663 C CA . GLY B 2 106 ? 22.712 42.773 16.960 1.00 19.91 106 GLY H CA 1
ATOM 1664 C C . GLY B 2 106 ? 23.869 42.691 17.923 1.00 21.49 106 GLY H C 1
ATOM 1665 O O . GLY B 2 106 ? 23.848 41.890 18.850 1.00 17.37 106 GLY H O 1
ATOM 1666 N N . THR B 2 107 ? 24.923 43.484 17.741 1.00 21.58 107 THR H N 1
ATOM 1667 C CA . THR B 2 107 ? 26.032 43.370 18.687 1.00 24.51 107 THR H CA 1
ATOM 1668 C C . THR B 2 107 ? 26.664 44.735 18.905 1.00 31.51 107 THR H C 1
ATOM 1669 O O . THR B 2 107 ? 27.095 45.369 17.930 1.00 17.14 107 THR H O 1
ATOM 1673 N N . LEU B 2 108 ? 26.703 45.184 20.169 1.00 24.17 108 LEU H N 1
ATOM 1674 C CA . LEU B 2 108 ? 27.269 46.496 20.440 1.00 27.29 108 LEU H CA 1
ATOM 1675 C C . LEU B 2 108 ? 28.781 46.546 20.296 1.00 35.90 108 LEU H C 1
ATOM 1676 O O . LEU B 2 108 ? 29.509 45.868 21.019 1.00 38.05 108 LEU H O 1
ATOM 1681 N N . VAL B 2 109 ? 29.326 47.350 19.379 1.00 40.44 109 VAL H N 1
ATOM 1682 C CA . VAL B 2 109 ? 30.792 47.439 19.289 1.00 29.29 109 VAL H CA 1
ATOM 1683 C C . VAL B 2 109 ? 31.254 48.879 19.486 1.00 41.99 109 VAL H C 1
ATOM 1684 O O . VAL B 2 109 ? 31.030 49.722 18.630 1.00 26.40 109 VAL H O 1
ATOM 1688 N N . THR B 2 110 ? 31.891 49.193 20.606 1.00 50.24 110 THR H N 1
ATOM 1689 C CA . THR B 2 110 ? 32.287 50.553 20.956 1.00 43.22 110 THR H CA 1
ATOM 1690 C C . THR B 2 110 ? 33.712 50.909 20.548 1.00 44.75 110 THR H C 1
ATOM 1691 O O . THR B 2 110 ? 34.631 50.093 20.676 1.00 44.43 110 THR H O 1
ATOM 1695 N N . VAL B 2 111 ? 33.896 52.138 20.067 1.00 31.78 111 VAL H N 1
ATOM 1696 C CA . VAL B 2 111 ? 35.187 52.701 19.704 1.00 36.75 111 VAL H CA 1
ATOM 1697 C C . VAL B 2 111 ? 35.525 53.892 20.592 1.00 39.12 111 VAL H C 1
ATOM 1698 O O . VAL B 2 111 ? 34.623 54.716 20.775 1.00 36.75 111 VAL H O 1
ATOM 1702 N N . SER B 2 112 ? 36.735 54.042 21.127 1.00 48.95 112 SER H N 1
ATOM 1703 C CA . SER B 2 112 ? 36.937 55.241 21.945 1.00 59.43 112 SER H CA 1
ATOM 1704 C C . SER B 2 112 ? 38.338 55.467 22.473 1.00 58.14 112 SER H C 1
ATOM 1705 O O . SER B 2 112 ? 38.571 56.505 23.103 1.00 68.38 112 SER H O 1
ATOM 1708 N N . ALA B 2 113 ? 39.266 54.547 22.278 1.00 58.63 113 ALA H N 1
ATOM 1709 C CA . ALA B 2 113 ? 40.493 54.539 23.068 1.00 60.21 113 ALA H CA 1
ATOM 1710 C C . ALA B 2 113 ? 40.108 54.283 24.527 1.00 61.52 113 ALA H C 1
ATOM 1711 O O . ALA B 2 113 ? 40.191 55.197 25.352 1.00 42.90 113 ALA H O 1
ATOM 1713 N N . ALA B 2 114 ? 39.663 53.081 24.847 1.00 65.86 114 ALA H N 1
ATOM 1714 C CA . ALA B 2 114 ? 39.670 51.889 24.026 1.00 65.69 114 ALA H CA 1
ATOM 1715 C C . ALA B 2 114 ? 38.468 51.779 23.091 1.00 64.76 114 ALA H C 1
ATOM 1716 O O . ALA B 2 114 ? 38.584 52.168 21.930 1.00 52.24 114 ALA H O 1
ATOM 1719 N N . LYS C 3 1 ? -2.243 35.443 -18.951 1.00 49.50 1 LYS Y N 1
ATOM 1720 C CA . LYS C 3 1 ? -2.708 36.742 -19.428 1.00 24.23 1 LYS Y CA 1
ATOM 1721 C C . LYS C 3 1 ? -1.730 37.343 -20.424 1.00 26.68 1 LYS Y C 1
ATOM 1722 O O . LYS C 3 1 ? -0.514 37.357 -20.188 1.00 14.87 1 LYS Y O 1
ATOM 1728 N N . VAL C 3 2 ? -2.252 37.860 -21.539 1.00 31.62 2 VAL Y N 1
ATOM 1729 C CA . VAL C 3 2 ? -1.363 38.625 -22.425 1.00 23.60 2 VAL Y CA 1
ATOM 1730 C C . VAL C 3 2 ? -1.693 40.111 -22.232 1.00 25.23 2 VAL Y C 1
ATOM 1731 O O . VAL C 3 2 ? -2.798 40.589 -22.490 1.00 15.25 2 VAL Y O 1
ATOM 1735 N N . TYR C 3 3 ? -0.712 40.868 -21.733 1.00 14.72 3 TYR Y N 1
ATOM 1736 C CA . TYR C 3 3 ? -0.901 42.275 -21.455 1.00 15.59 3 TYR Y CA 1
ATOM 1737 C C . TYR C 3 3 ? -0.726 43.170 -22.675 1.00 15.45 3 TYR Y C 1
ATOM 1738 O O . TYR C 3 3 ? 0.043 42.875 -23.589 1.00 19.12 3 TYR Y O 1
ATOM 1747 N N . GLY C 3 4 ? -1.432 44.291 -22.674 1.00 22.46 4 GLY Y N 1
ATOM 1748 C CA . GLY C 3 4 ? -1.110 45.283 -23.703 1.00 23.83 4 GLY Y CA 1
ATOM 1749 C C . GLY C 3 4 ? 0.076 46.098 -23.193 1.00 25.14 4 GLY Y C 1
ATOM 1750 O O . GLY C 3 4 ? 0.359 46.048 -21.991 1.00 14.74 4 GLY Y O 1
ATOM 1751 N N . ARG C 3 5 ? 0.732 46.823 -24.087 1.00 25.59 5 ARG Y N 1
ATOM 1752 C CA . ARG C 3 5 ? 1.870 47.653 -23.734 1.00 20.08 5 ARG Y CA 1
ATOM 1753 C C . ARG C 3 5 ? 1.641 48.613 -22.572 1.00 17.77 5 ARG Y C 1
ATOM 1754 O O . ARG C 3 5 ? 2.270 48.538 -21.509 1.00 22.09 5 ARG Y O 1
ATOM 1762 N N . CYS C 3 6 ? 0.780 49.590 -22.786 1.00 15.57 6 CYS Y N 1
ATOM 1763 C CA . CYS C 3 6 ? 0.461 50.582 -21.764 1.00 27.92 6 CYS Y CA 1
ATOM 1764 C C . CYS C 3 6 ? -0.144 49.939 -20.523 1.00 20.21 6 CYS Y C 1
ATOM 1765 O O . CYS C 3 6 ? 0.160 50.298 -19.380 1.00 15.50 6 CYS Y O 1
ATOM 1768 N N . GLU C 3 7 ? -1.000 48.940 -20.709 1.00 17.37 7 GLU Y N 1
ATOM 1769 C CA . GLU C 3 7 ? -1.526 48.197 -19.570 1.00 15.61 7 GLU Y CA 1
ATOM 1770 C C . GLU C 3 7 ? -0.438 47.621 -18.675 1.00 13.46 7 GLU Y C 1
ATOM 1771 O O . GLU C 3 7 ? -0.469 47.826 -17.449 1.00 16.29 7 GLU Y O 1
ATOM 1777 N N . LEU C 3 8 ? 0.536 46.938 -19.295 1.00 16.52 8 LEU Y N 1
ATOM 1778 C CA . LEU C 3 8 ? 1.729 46.486 -18.577 1.00 21.84 8 LEU Y CA 1
ATOM 1779 C C . LEU C 3 8 ? 2.496 47.653 -17.973 1.00 19.51 8 LEU Y C 1
ATOM 1780 O O . LEU C 3 8 ? 2.968 47.629 -16.836 1.00 18.12 8 LEU Y O 1
ATOM 1785 N N . ALA C 3 9 ? 2.624 48.736 -18.743 1.00 13.68 9 ALA Y N 1
ATOM 1786 C CA . ALA C 3 9 ? 3.328 49.896 -18.228 1.00 10.88 9 ALA Y CA 1
ATOM 1787 C C . ALA C 3 9 ? 2.664 50.405 -16.971 1.00 14.51 9 ALA Y C 1
ATOM 1788 O O . ALA C 3 9 ? 3.266 50.824 -15.988 1.00 16.05 9 ALA Y O 1
ATOM 1790 N N . ALA C 3 10 ? 1.339 50.371 -16.998 1.00 14.29 10 ALA Y N 1
ATOM 1791 C CA . ALA C 3 10 ? 0.642 50.938 -15.845 1.00 19.30 10 ALA Y CA 1
ATOM 1792 C C . ALA C 3 10 ? 0.849 50.030 -14.659 1.00 11.79 10 ALA Y C 1
ATOM 1793 O O . ALA C 3 10 ? 0.906 50.386 -13.485 1.00 16.48 10 ALA Y O 1
ATOM 1795 N N . ALA C 3 11 ? 0.946 48.737 -14.963 1.00 14.58 11 ALA Y N 1
ATOM 1796 C CA . ALA C 3 11 ? 1.038 47.884 -13.772 1.00 10.69 11 ALA Y CA 1
ATOM 1797 C C . ALA C 3 11 ? 2.413 48.056 -13.144 1.00 14.49 11 ALA Y C 1
ATOM 1798 O O . ALA C 3 11 ? 2.605 48.111 -11.935 1.00 15.61 11 ALA Y O 1
ATOM 1800 N N . MET C 3 12 ? 3.426 48.152 -14.003 1.00 16.20 12 MET Y N 1
ATOM 1801 C CA . MET C 3 12 ? 4.813 48.272 -13.527 1.00 14.53 12 MET Y CA 1
ATOM 1802 C C . MET C 3 12 ? 5.055 49.574 -12.785 1.00 16.11 12 MET Y C 1
ATOM 1803 O O . MET C 3 12 ? 5.760 49.689 -11.776 1.00 15.45 12 MET Y O 1
ATOM 1808 N N . LYS C 3 13 ? 4.430 50.658 -13.247 1.00 20.94 13 LYS Y N 1
ATOM 1809 C CA . LYS C 3 13 ? 4.456 51.941 -12.586 1.00 9.75 13 LYS Y CA 1
ATOM 1810 C C . LYS C 3 13 ? 3.834 51.897 -11.203 1.00 16.47 13 LYS Y C 1
ATOM 1811 O O . LYS C 3 13 ? 4.382 52.355 -10.186 1.00 21.21 13 LYS Y O 1
ATOM 1817 N N . ARG C 3 14 ? 2.625 51.349 -11.111 1.00 12.99 14 ARG Y N 1
ATOM 1818 C CA . ARG C 3 14 ? 2.066 51.257 -9.746 1.00 15.07 14 ARG Y CA 1
ATOM 1819 C C . ARG C 3 14 ? 2.927 50.403 -8.823 1.00 19.24 14 ARG Y C 1
ATOM 1820 O O . ARG C 3 14 ? 3.020 50.669 -7.617 1.00 17.23 14 ARG Y O 1
ATOM 1828 N N . LEU C 3 15 ? 3.556 49.371 -9.389 1.00 15.48 15 LEU Y N 1
ATOM 1829 C CA . LEU C 3 15 ? 4.349 48.460 -8.567 1.00 19.10 15 LEU Y CA 1
ATOM 1830 C C . LEU C 3 15 ? 5.797 48.880 -8.392 1.00 16.95 15 LEU Y C 1
ATOM 1831 O O . LEU C 3 15 ? 6.636 48.071 -7.970 1.00 23.33 15 LEU Y O 1
ATOM 1836 N N . GLY C 3 16 ? 6.104 50.142 -8.661 1.00 24.70 16 GLY Y N 1
ATOM 1837 C CA . GLY C 3 16 ? 7.409 50.680 -8.336 1.00 26.83 16 GLY Y CA 1
ATOM 1838 C C . GLY C 3 16 ? 8.546 50.414 -9.284 1.00 18.74 16 GLY Y C 1
ATOM 1839 O O . GLY C 3 16 ? 9.707 50.442 -8.865 1.00 15.58 16 GLY Y O 1
ATOM 1840 N N . LEU C 3 17 ? 8.377 50.153 -10.578 1.00 21.18 17 LEU Y N 1
ATOM 1841 C CA . LEU C 3 17 ? 9.599 49.938 -11.362 1.00 18.60 17 LEU Y CA 1
ATOM 1842 C C . LEU C 3 17 ? 10.121 51.175 -12.062 1.00 25.38 17 LEU Y C 1
ATOM 1843 O O . LEU C 3 17 ? 11.236 51.130 -12.613 1.00 19.80 17 LEU Y O 1
ATOM 1848 N N . ASP C 3 18 ? 9.337 52.263 -12.109 1.00 14.63 18 ASP Y N 1
ATOM 1849 C CA . ASP C 3 18 ? 9.866 53.395 -12.882 1.00 20.45 18 ASP Y CA 1
ATOM 1850 C C . ASP C 3 18 ? 11.026 53.998 -12.087 1.00 22.66 18 ASP Y C 1
ATOM 1851 O O . ASP C 3 18 ? 10.852 54.441 -10.950 1.00 21.12 18 ASP Y O 1
ATOM 1856 N N . ASN C 3 19 ? 12.196 53.958 -12.716 1.00 18.24 19 ASN Y N 1
ATOM 1857 C CA . ASN C 3 19 ? 13.410 54.439 -12.079 1.00 20.40 19 ASN Y CA 1
ATOM 1858 C C . ASN C 3 19 ? 13.782 53.647 -10.850 1.00 26.23 19 ASN Y C 1
ATOM 1859 O O . ASN C 3 19 ? 14.432 54.148 -9.922 1.00 22.16 19 ASN Y O 1
ATOM 1864 N N . TYR C 3 20 ? 13.406 52.365 -10.790 1.00 20.99 20 TYR Y N 1
ATOM 1865 C CA . TYR C 3 20 ? 13.879 51.560 -9.666 1.00 13.49 20 TYR Y CA 1
ATOM 1866 C C . TYR C 3 20 ? 15.388 51.340 -9.774 1.00 20.10 20 TYR Y C 1
ATOM 1867 O O . TYR C 3 20 ? 15.790 50.662 -10.734 1.00 15.88 20 TYR Y O 1
ATOM 1876 N N . ARG C 3 21 ? 16.182 51.856 -8.853 1.00 16.77 21 ARG Y N 1
ATOM 1877 C CA . ARG C 3 21 ? 17.630 51.621 -8.976 1.00 20.60 21 ARG Y CA 1
ATOM 1878 C C . ARG C 3 21 ? 18.174 52.208 -10.264 1.00 16.08 21 ARG Y C 1
ATOM 1879 O O . ARG C 3 21 ? 19.071 51.695 -10.955 1.00 17.87 21 ARG Y O 1
ATOM 1887 N N . GLY C 3 22 ? 17.553 53.329 -10.620 1.00 16.06 22 GLY Y N 1
ATOM 1888 C CA . GLY C 3 22 ? 17.828 54.067 -11.821 1.00 18.55 22 GLY Y CA 1
ATOM 1889 C C . GLY C 3 22 ? 17.321 53.549 -13.135 1.00 19.94 22 GLY Y C 1
ATOM 1890 O O . GLY C 3 22 ? 17.625 54.120 -14.197 1.00 19.17 22 GLY Y O 1
ATOM 1891 N N . TYR C 3 23 ? 16.546 52.462 -13.243 1.00 11.60 23 TYR Y N 1
ATOM 1892 C CA . TYR C 3 23 ? 16.079 52.099 -14.579 1.00 10.84 23 TYR Y CA 1
ATOM 1893 C C . TYR C 3 23 ? 14.680 52.658 -14.857 1.00 19.86 23 TYR Y C 1
ATOM 1894 O O . TYR C 3 23 ? 13.738 52.274 -14.142 1.00 22.19 23 TYR Y O 1
ATOM 1903 N N . SER C 3 24 ? 14.552 53.517 -15.852 1.00 15.90 24 SER Y N 1
ATOM 1904 C CA . SER C 3 24 ? 13.322 54.111 -16.317 1.00 15.25 24 SER Y CA 1
ATOM 1905 C C . SER C 3 24 ? 12.339 53.024 -16.724 1.00 17.86 24 SER Y C 1
ATOM 1906 O O . SER C 3 24 ? 12.784 51.931 -17.072 1.00 17.54 24 SER Y O 1
ATOM 1909 N N . LEU C 3 25 ? 11.044 53.329 -16.674 1.00 15.06 25 LEU Y N 1
ATOM 1910 C CA . LEU C 3 25 ? 10.002 52.314 -16.823 1.00 10.19 25 LEU Y CA 1
ATOM 1911 C C . LEU C 3 25 ? 10.135 51.596 -18.149 1.00 12.84 25 LEU Y C 1
ATOM 1912 O O . LEU C 3 25 ? 9.826 50.417 -18.325 1.00 13.12 25 LEU Y O 1
ATOM 1917 N N . GLY C 3 26 ? 10.623 52.351 -19.137 1.00 18.53 26 GLY Y N 1
ATOM 1918 C CA . GLY C 3 26 ? 10.704 51.754 -20.463 1.00 22.18 26 GLY Y CA 1
ATOM 1919 C C . GLY C 3 26 ? 11.591 50.514 -20.493 1.00 10.02 26 GLY Y C 1
ATOM 1920 O O . GLY C 3 26 ? 11.435 49.632 -21.339 1.00 15.15 26 GLY Y O 1
ATOM 1921 N N . ASN C 3 27 ? 12.552 50.472 -19.573 1.00 20.63 27 ASN Y N 1
ATOM 1922 C CA . ASN C 3 27 ? 13.501 49.358 -19.519 1.00 16.89 27 ASN Y CA 1
ATOM 1923 C C . ASN C 3 27 ? 12.801 48.027 -19.299 1.00 12.66 27 ASN Y C 1
ATOM 1924 O O . ASN C 3 27 ? 13.058 47.032 -19.980 1.00 21.47 27 ASN Y O 1
ATOM 1929 N N . TRP C 3 28 ? 11.896 48.020 -18.334 1.00 18.82 28 TRP Y N 1
ATOM 1930 C CA . TRP C 3 28 ? 11.192 46.785 -17.990 1.00 13.66 28 TRP Y CA 1
ATOM 1931 C C . TRP C 3 28 ? 10.132 46.399 -19.006 1.00 10.38 28 TRP Y C 1
ATOM 1932 O O . TRP C 3 28 ? 9.853 45.242 -19.334 1.00 18.64 28 TRP Y O 1
ATOM 1943 N N . VAL C 3 29 ? 9.436 47.376 -19.575 1.00 16.20 29 VAL Y N 1
ATOM 1944 C CA . VAL C 3 29 ? 8.408 47.108 -20.593 1.00 14.07 29 VAL Y CA 1
ATOM 1945 C C . VAL C 3 29 ? 9.135 46.525 -21.800 1.00 17.10 29 VAL Y C 1
ATOM 1946 O O . VAL C 3 29 ? 8.700 45.527 -22.364 1.00 19.18 29 VAL Y O 1
ATOM 1950 N N . CYS C 3 30 ? 10.294 47.112 -22.123 1.00 12.69 30 CYS Y N 1
ATOM 1951 C CA . CYS C 3 30 ? 11.177 46.598 -23.154 1.00 12.02 30 CYS Y CA 1
ATOM 1952 C C . CYS C 3 30 ? 11.643 45.171 -22.851 1.00 28.75 30 CYS Y C 1
ATOM 1953 O O . CYS C 3 30 ? 11.567 44.294 -23.703 1.00 21.61 30 CYS Y O 1
ATOM 1956 N N . ALA C 3 31 ? 12.147 44.919 -21.639 1.00 25.17 31 ALA Y N 1
ATOM 1957 C CA . ALA C 3 31 ? 12.590 43.547 -21.366 1.00 22.59 31 ALA Y CA 1
ATOM 1958 C C . ALA C 3 31 ? 11.478 42.534 -21.534 1.00 9.81 31 ALA Y C 1
ATOM 1959 O O . ALA C 3 31 ? 11.609 41.479 -22.144 1.00 26.74 31 ALA Y O 1
ATOM 1961 N N . ALA C 3 32 ? 10.301 42.825 -20.993 1.00 22.12 32 ALA Y N 1
ATOM 1962 C CA . ALA C 3 32 ? 9.195 41.879 -21.071 1.00 16.20 32 ALA Y CA 1
ATOM 1963 C C . ALA C 3 32 ? 8.756 41.628 -22.519 1.00 18.88 32 ALA Y C 1
ATOM 1964 O O . ALA C 3 32 ? 8.420 40.483 -22.856 1.00 23.30 32 ALA Y O 1
ATOM 1966 N N . LYS C 3 33 ? 8.757 42.694 -23.311 1.00 15.83 33 LYS Y N 1
ATOM 1967 C CA . LYS C 3 33 ? 8.343 42.549 -24.708 1.00 17.20 33 LYS Y CA 1
ATOM 1968 C C . LYS C 3 33 ? 9.217 41.477 -25.332 1.00 10.80 33 LYS Y C 1
ATOM 1969 O O . LYS C 3 33 ? 8.799 40.559 -26.017 1.00 22.78 33 LYS Y O 1
ATOM 1975 N N . PHE C 3 34 ? 10.544 41.586 -25.058 1.00 18.70 34 PHE Y N 1
ATOM 1976 C CA . PHE C 3 34 ? 11.388 40.674 -25.810 1.00 14.83 34 PHE Y CA 1
ATOM 1977 C C . PHE C 3 34 ? 11.630 39.346 -25.106 1.00 13.72 34 PHE Y C 1
ATOM 1978 O O . PHE C 3 34 ? 12.070 38.392 -25.749 1.00 22.50 34 PHE Y O 1
ATOM 1986 N N . GLU C 3 35 ? 11.386 39.343 -23.800 1.00 17.05 35 GLU Y N 1
ATOM 1987 C CA . GLU C 3 35 ? 11.522 38.138 -23.015 1.00 16.80 35 GLU Y CA 1
ATOM 1988 C C . GLU C 3 35 ? 10.325 37.244 -23.314 1.00 12.85 35 GLU Y C 1
ATOM 1989 O O . GLU C 3 35 ? 10.502 36.051 -23.600 1.00 17.06 35 GLU Y O 1
ATOM 1995 N N . SER C 3 36 ? 9.128 37.827 -23.231 1.00 22.63 36 SER Y N 1
ATOM 1996 C CA . SER C 3 36 ? 7.931 36.995 -23.319 1.00 22.23 36 SER Y CA 1
ATOM 1997 C C . SER C 3 36 ? 6.804 37.544 -24.167 1.00 23.56 36 SER Y C 1
ATOM 1998 O O . SER C 3 36 ? 5.690 36.985 -24.156 1.00 20.74 36 SER Y O 1
ATOM 2001 N N . ASN C 3 37 ? 7.040 38.627 -24.899 1.00 21.22 37 ASN Y N 1
ATOM 2002 C CA . ASN C 3 37 ? 5.923 39.209 -25.636 1.00 18.11 37 ASN Y CA 1
ATOM 2003 C C . ASN C 3 37 ? 4.747 39.548 -24.729 1.00 22.43 37 ASN Y C 1
ATOM 2004 O O . ASN C 3 37 ? 3.612 39.473 -25.198 1.00 22.03 37 ASN Y O 1
ATOM 2009 N N . PHE C 3 38 ? 5.076 39.899 -23.471 1.00 14.24 38 PHE Y N 1
ATOM 2010 C CA . PHE C 3 38 ? 4.003 40.333 -22.582 1.00 17.36 38 PHE Y CA 1
ATOM 2011 C C . PHE C 3 38 ? 3.035 39.217 -22.242 1.00 19.04 38 PHE Y C 1
ATOM 2012 O O . PHE C 3 38 ? 1.870 39.501 -22.051 1.00 15.44 38 PHE Y O 1
ATOM 2020 N N . ASN C 3 39 ? 3.451 37.977 -22.145 1.00 14.36 39 ASN Y N 1
ATOM 2021 C CA . ASN C 3 39 ? 2.587 36.865 -21.791 1.00 14.57 39 ASN Y CA 1
ATOM 2022 C C . ASN C 3 39 ? 2.935 36.241 -20.453 1.00 15.48 39 ASN Y C 1
ATOM 2023 O O . ASN C 3 39 ? 4.106 35.832 -20.361 1.00 22.59 39 ASN Y O 1
ATOM 2028 N N . THR C 3 40 ? 2.025 36.149 -19.482 1.00 18.76 40 THR Y N 1
ATOM 2029 C CA . THR C 3 40 ? 2.432 35.653 -18.164 1.00 24.81 40 THR Y CA 1
ATOM 2030 C C . THR C 3 40 ? 2.599 34.139 -18.078 1.00 17.93 40 THR Y C 1
ATOM 2031 O O . THR C 3 40 ? 3.002 33.622 -17.028 1.00 25.27 40 THR Y O 1
ATOM 2035 N N . HIS C 3 41 ? 2.269 33.419 -19.134 1.00 21.17 41 HIS Y N 1
ATOM 2036 C CA . HIS C 3 41 ? 2.270 31.956 -19.140 1.00 22.29 41 HIS Y CA 1
ATOM 2037 C C . HIS C 3 41 ? 3.457 31.434 -19.942 1.00 22.87 41 HIS Y C 1
ATOM 2038 O O . HIS C 3 41 ? 3.712 30.239 -20.073 1.0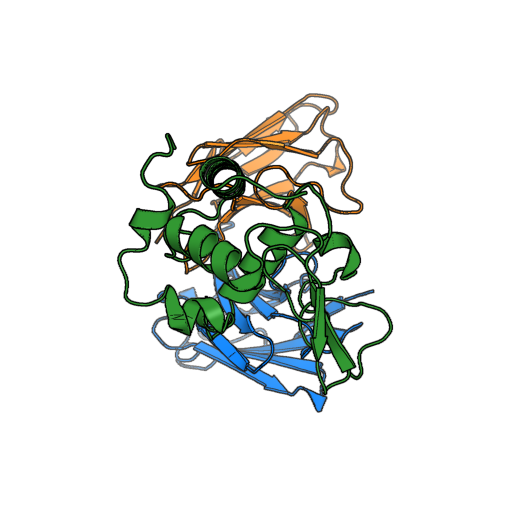0 27.12 41 HIS Y O 1
ATOM 2045 N N . ALA C 3 42 ? 4.222 32.355 -20.515 1.00 15.38 42 ALA Y N 1
ATOM 2046 C CA . ALA C 3 42 ? 5.489 32.066 -21.147 1.00 13.26 42 ALA Y CA 1
ATOM 2047 C C . ALA C 3 42 ? 6.352 31.129 -20.303 1.00 26.81 42 ALA Y C 1
ATOM 2048 O O . ALA C 3 42 ? 6.569 31.435 -19.132 1.00 25.98 42 ALA Y O 1
ATOM 2050 N N . THR C 3 43 ? 6.816 30.049 -20.918 1.00 23.29 43 THR Y N 1
ATOM 2051 C CA . THR C 3 43 ? 7.747 29.134 -20.263 1.00 21.43 43 THR Y CA 1
ATOM 2052 C C . THR C 3 43 ? 8.882 28.741 -21.197 1.00 16.89 43 THR Y C 1
ATOM 2053 O O . THR C 3 43 ? 8.673 28.725 -22.418 1.00 19.07 43 THR Y O 1
ATOM 2057 N N . ASN C 3 44 ? 10.091 28.403 -20.762 1.00 22.13 44 ASN Y N 1
ATOM 2058 C CA . ASN C 3 44 ? 11.035 27.950 -21.797 1.00 17.70 44 ASN Y CA 1
ATOM 2059 C C . ASN C 3 44 ? 12.040 26.978 -21.237 1.00 28.39 44 ASN Y C 1
ATOM 2060 O O . ASN C 3 44 ? 12.861 27.400 -20.409 1.00 24.46 44 ASN Y O 1
ATOM 2065 N N . ARG C 3 45 ? 12.030 25.707 -21.658 1.00 22.37 45 ARG Y N 1
ATOM 2066 C CA . ARG C 3 45 ? 12.983 24.847 -20.924 1.00 18.89 45 ARG Y CA 1
ATOM 2067 C C . ARG C 3 45 ? 14.358 24.968 -21.556 1.00 27.87 45 ARG Y C 1
ATOM 2068 O O . ARG C 3 45 ? 14.513 25.309 -22.724 1.00 37.48 45 ARG Y O 1
ATOM 2076 N N . ASN C 3 46 ? 15.377 24.712 -20.742 1.00 33.46 46 ASN Y N 1
ATOM 2077 C CA . ASN C 3 46 ? 16.756 24.903 -21.184 1.00 31.66 46 ASN Y CA 1
ATOM 2078 C C . ASN C 3 46 ? 17.566 23.632 -20.978 1.00 30.78 46 ASN Y C 1
ATOM 2079 O O . ASN C 3 46 ? 17.263 22.852 -20.071 1.00 24.41 46 ASN Y O 1
ATOM 2084 N N . THR C 3 47 ? 18.577 23.394 -21.795 1.00 38.98 47 THR Y N 1
ATOM 2085 C CA . THR C 3 47 ? 19.453 22.231 -21.727 1.00 31.85 47 THR Y CA 1
ATOM 2086 C C . THR C 3 47 ? 19.858 21.838 -20.318 1.00 32.92 47 THR Y C 1
ATOM 2087 O O . THR C 3 47 ? 19.977 20.652 -20.004 1.00 51.66 47 THR Y O 1
ATOM 2091 N N . ASP C 3 48 ? 20.086 22.839 -19.473 1.00 30.28 48 ASP Y N 1
ATOM 2092 C CA . ASP C 3 48 ? 20.509 22.598 -18.104 1.00 30.25 48 ASP Y CA 1
ATOM 2093 C C . ASP C 3 48 ? 19.374 22.161 -17.191 1.00 20.96 48 ASP Y C 1
ATOM 2094 O O . ASP C 3 48 ? 19.574 22.076 -15.976 1.00 32.96 48 ASP Y O 1
ATOM 2099 N N . GLY C 3 49 ? 18.191 21.869 -17.727 1.00 24.56 49 GLY Y N 1
ATOM 2100 C CA . GLY C 3 49 ? 17.160 21.283 -16.864 1.00 25.49 49 GLY Y CA 1
ATOM 2101 C C . GLY C 3 49 ? 16.289 22.354 -16.243 1.00 25.70 49 GLY Y C 1
ATOM 2102 O O . GLY C 3 49 ? 15.229 22.107 -15.686 1.00 30.11 49 GLY Y O 1
ATOM 2103 N N . SER C 3 50 ? 16.764 23.597 -16.358 1.00 30.91 50 SER Y N 1
ATOM 2104 C CA . SER C 3 50 ? 15.986 24.716 -15.841 1.00 21.81 50 SER Y CA 1
ATOM 2105 C C . SER C 3 50 ? 14.901 25.138 -16.821 1.00 18.59 50 SER Y C 1
ATOM 2106 O O . SER C 3 50 ? 14.749 24.715 -17.952 1.00 28.33 50 SER Y O 1
ATOM 2109 N N . THR C 3 51 ? 14.089 26.069 -16.341 1.00 20.39 51 THR Y N 1
ATOM 2110 C CA . THR C 3 51 ? 13.010 26.635 -17.116 1.00 11.44 51 THR Y CA 1
ATOM 2111 C C . THR C 3 51 ? 12.877 28.113 -16.753 1.00 14.07 51 THR Y C 1
ATOM 2112 O O . THR C 3 51 ? 12.917 28.445 -15.557 1.00 18.34 51 THR Y O 1
ATOM 2116 N N . ASP C 3 52 ? 12.716 28.920 -17.784 1.00 26.10 52 ASP Y N 1
ATOM 2117 C CA . ASP C 3 52 ? 12.363 30.326 -17.625 1.00 16.99 52 ASP Y CA 1
ATOM 2118 C C . ASP C 3 52 ? 10.857 30.473 -17.467 1.00 33.74 52 ASP Y C 1
ATOM 2119 O O . ASP C 3 52 ? 10.084 29.828 -18.187 1.00 25.60 52 ASP Y O 1
ATOM 2124 N N . TYR C 3 53 ? 10.437 31.316 -16.521 1.00 33.26 53 TYR Y N 1
ATOM 2125 C CA . TYR C 3 53 ? 9.007 31.479 -16.315 1.00 29.86 53 TYR Y CA 1
ATOM 2126 C C . TYR C 3 53 ? 8.490 32.915 -16.296 1.00 35.05 53 TYR Y C 1
ATOM 2127 O O . TYR C 3 53 ? 8.983 33.821 -15.623 1.00 18.89 53 TYR Y O 1
ATOM 2136 N N . GLY C 3 54 ? 7.406 33.080 -17.068 1.00 20.21 54 GLY Y N 1
ATOM 2137 C CA . GLY C 3 54 ? 6.597 34.264 -16.905 1.00 12.48 54 GLY Y CA 1
A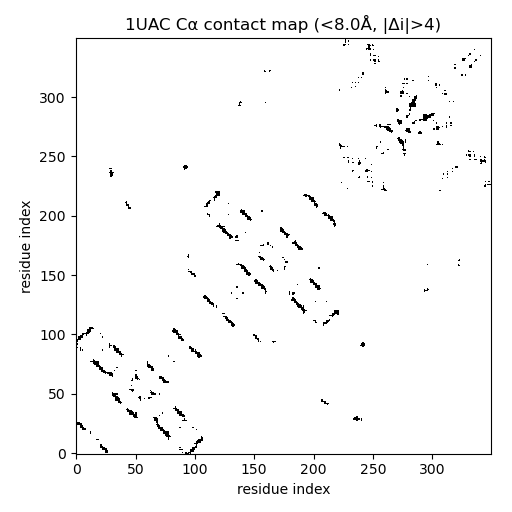TOM 2138 C C . GLY C 3 54 ? 6.946 35.411 -17.816 1.00 15.03 54 GLY Y C 1
ATOM 2139 O O . GLY C 3 54 ? 7.630 35.290 -18.830 1.00 18.16 54 GLY Y O 1
ATOM 2140 N N . ILE C 3 55 ? 6.465 36.582 -17.461 1.00 21.66 55 ILE Y N 1
ATOM 2141 C CA . ILE C 3 55 ? 6.482 37.79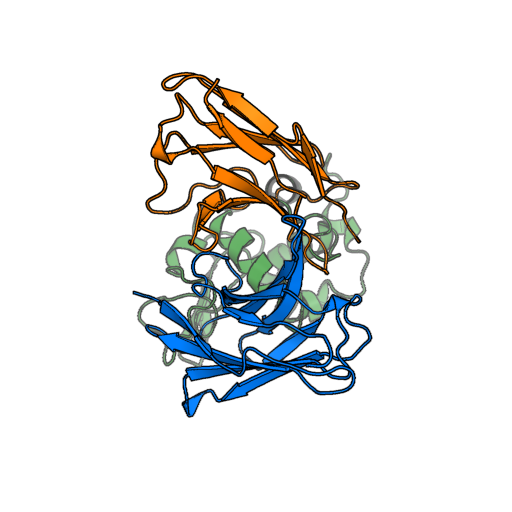1 -18.273 1.00 30.32 55 ILE Y CA 1
ATOM 2142 C C . ILE C 3 55 ? 7.901 38.332 -18.388 1.00 19.43 55 ILE Y C 1
ATOM 2143 O O . ILE C 3 55 ? 8.207 38.929 -19.424 1.00 23.15 55 ILE Y O 1
ATOM 2148 N N . LEU C 3 56 ? 8.703 38.078 -17.355 1.00 14.89 56 LEU Y N 1
ATOM 2149 C CA . LEU C 3 56 ? 10.128 38.396 -17.473 1.00 18.01 56 LEU Y CA 1
ATOM 2150 C C . LEU C 3 56 ? 11.015 37.153 -17.513 1.00 16.23 56 LEU Y C 1
ATOM 2151 O O . LEU C 3 56 ? 12.223 37.259 -17.253 1.00 16.57 56 LEU Y O 1
ATOM 2156 N N . GLN C 3 57 ? 10.447 35.998 -17.862 1.00 16.41 57 GLN Y N 1
ATOM 2157 C CA . GLN C 3 57 ? 11.222 34.792 -18.131 1.00 24.88 57 GLN Y CA 1
ATOM 2158 C C . GLN C 3 57 ? 12.269 34.471 -17.081 1.00 28.22 57 GLN Y C 1
ATOM 2159 O O . GLN C 3 57 ? 13.446 34.266 -17.403 1.00 24.54 57 GLN Y O 1
ATOM 2165 N N . ILE C 3 58 ? 11.888 34.437 -15.818 1.00 27.40 58 ILE Y N 1
ATOM 2166 C CA . ILE C 3 58 ? 12.857 34.239 -14.743 1.00 23.67 58 ILE Y CA 1
ATOM 2167 C C . ILE C 3 58 ? 13.196 32.762 -14.537 1.00 17.53 58 ILE Y C 1
ATOM 2168 O O . ILE C 3 58 ? 12.270 31.960 -14.497 1.00 11.06 58 ILE Y O 1
ATOM 2173 N N . ASN C 3 59 ? 14.477 32.486 -14.471 1.00 16.16 59 ASN Y N 1
ATOM 2174 C CA . ASN C 3 59 ? 15.131 31.199 -14.532 1.00 21.87 59 ASN Y CA 1
ATOM 2175 C C . ASN C 3 59 ? 15.159 30.475 -13.203 1.00 14.95 59 ASN Y C 1
ATOM 2176 O O . ASN C 3 59 ? 15.386 31.003 -12.123 1.00 21.35 59 ASN Y O 1
ATOM 2181 N N . SER C 3 60 ? 14.903 29.155 -13.302 1.00 13.88 60 SER Y N 1
ATOM 2182 C CA . SER C 3 60 ? 14.628 28.410 -12.088 1.00 17.76 60 SER Y CA 1
ATOM 2183 C C . SER C 3 60 ? 15.898 27.873 -11.445 1.00 27.80 60 SER Y C 1
ATOM 2184 O O . SER C 3 60 ? 15.848 27.257 -10.382 1.00 22.09 60 SER Y O 1
ATOM 2187 N N . ARG C 3 61 ? 17.031 28.099 -12.112 1.00 21.91 61 ARG Y N 1
ATOM 2188 C CA . ARG C 3 61 ? 18.292 27.646 -11.573 1.00 25.78 61 ARG Y CA 1
ATOM 2189 C C . ARG C 3 61 ? 18.630 28.474 -10.338 1.00 31.46 61 ARG Y C 1
ATOM 2190 O O . ARG C 3 61 ? 18.904 27.940 -9.267 1.00 24.22 61 ARG Y O 1
ATOM 2198 N N . TRP C 3 62 ? 18.582 29.776 -10.612 1.00 22.71 62 TRP Y N 1
ATOM 2199 C CA . TRP C 3 62 ? 18.892 30.757 -9.589 1.00 26.07 62 TRP Y CA 1
ATOM 2200 C C . TRP C 3 62 ? 17.676 31.337 -8.902 1.00 21.49 62 TRP Y C 1
ATOM 2201 O O . TRP C 3 62 ? 17.678 31.557 -7.682 1.00 31.51 62 TRP Y O 1
ATOM 2212 N N . TRP C 3 63 ? 16.597 31.662 -9.620 1.00 15.71 63 TRP Y N 1
ATOM 2213 C CA . TRP C 3 63 ? 15.699 32.580 -8.907 1.00 19.59 63 TRP Y CA 1
ATOM 2214 C C . TRP C 3 63 ? 14.473 31.976 -8.269 1.00 26.62 63 TRP Y C 1
ATOM 2215 O O . TRP C 3 63 ? 13.885 32.554 -7.353 1.00 22.06 63 TRP Y O 1
ATOM 2226 N N . CYS C 3 64 ? 14.021 30.818 -8.733 1.00 26.41 64 CYS Y N 1
ATOM 2227 C CA . CYS C 3 64 ? 12.789 30.301 -8.153 1.00 21.73 64 CYS Y CA 1
ATOM 2228 C C . CYS C 3 64 ? 12.899 28.773 -8.107 1.00 17.69 64 CYS Y C 1
ATOM 2229 O O . CYS C 3 64 ? 13.670 28.217 -8.866 1.00 16.07 64 CYS Y O 1
ATOM 2232 N N . ASN C 3 65 ? 12.084 28.190 -7.262 1.00 30.35 65 ASN Y N 1
ATOM 2233 C CA . ASN C 3 65 ? 11.956 26.770 -7.061 1.00 31.91 65 ASN Y CA 1
ATOM 2234 C C . ASN C 3 65 ? 10.860 26.155 -7.913 1.00 24.93 65 ASN Y C 1
ATOM 2235 O O . ASN C 3 65 ? 9.692 26.501 -7.740 1.00 16.34 65 ASN Y O 1
ATOM 2240 N N . ASP C 3 66 ? 11.265 25.251 -8.820 1.00 17.17 66 ASP Y N 1
ATOM 2241 C CA . ASP C 3 66 ? 10.167 24.631 -9.583 1.00 27.17 66 ASP Y CA 1
ATOM 2242 C C . ASP C 3 66 ? 10.078 23.142 -9.252 1.00 29.66 66 ASP Y C 1
ATOM 2243 O O . ASP C 3 66 ? 9.289 22.419 -9.860 1.00 25.85 66 ASP Y O 1
ATOM 2248 N N . GLY C 3 67 ? 10.834 22.632 -8.282 1.00 18.09 67 GLY Y N 1
ATOM 2249 C CA . GLY C 3 67 ? 10.713 21.203 -7.986 1.00 17.29 67 GLY Y CA 1
ATOM 2250 C C . GLY C 3 67 ? 11.501 20.313 -8.897 1.00 16.67 67 GLY Y C 1
ATOM 2251 O O . GLY C 3 67 ? 11.552 19.106 -8.695 1.00 31.50 67 GLY Y O 1
ATOM 2252 N N . ARG C 3 68 ? 12.158 20.816 -9.958 1.00 25.63 68 ARG Y N 1
ATOM 2253 C CA . ARG C 3 68 ? 12.764 19.851 -10.884 1.00 17.53 68 ARG Y CA 1
ATOM 2254 C C . ARG C 3 68 ? 14.111 20.324 -11.398 1.00 26.15 68 ARG Y C 1
ATOM 2255 O O . ARG C 3 68 ? 14.665 19.744 -12.327 1.00 20.61 68 ARG Y O 1
ATOM 2263 N N . THR C 3 69 ? 14.602 21.411 -10.806 1.00 24.96 69 THR Y N 1
ATOM 2264 C CA . THR C 3 69 ? 15.831 21.972 -11.377 1.00 25.40 69 THR Y CA 1
ATOM 2265 C C . THR C 3 69 ? 17.049 21.747 -10.492 1.00 16.40 69 THR Y C 1
ATOM 2266 O O . THR C 3 69 ? 17.126 22.264 -9.380 1.00 22.87 69 THR Y O 1
ATOM 2270 N N . PRO C 3 70 ? 17.979 20.967 -11.012 1.00 27.25 70 PRO Y N 1
ATOM 2271 C CA . PRO C 3 70 ? 19.245 20.680 -10.339 1.00 33.89 70 PRO Y CA 1
ATOM 2272 C C . PRO C 3 70 ? 19.878 21.940 -9.748 1.00 38.89 70 PRO Y C 1
ATOM 2273 O O . PRO C 3 70 ? 20.120 22.906 -10.475 1.00 31.67 70 PRO Y O 1
ATOM 2277 N N . GLY C 3 71 ? 20.125 21.861 -8.450 1.00 37.67 71 GLY Y N 1
ATOM 2278 C CA . GLY C 3 71 ? 20.907 22.865 -7.762 1.00 40.70 71 GLY Y CA 1
ATOM 2279 C C . GLY C 3 71 ? 20.243 24.217 -7.716 1.00 28.00 71 GLY Y C 1
ATOM 2280 O O . GLY C 3 71 ? 20.907 25.255 -7.671 1.00 57.94 71 GLY Y O 1
ATOM 2281 N N . SER C 3 72 ? 18.919 24.187 -7.708 1.00 16.13 72 SER Y N 1
ATOM 2282 C CA . SER C 3 72 ? 18.124 25.377 -7.504 1.00 22.62 72 SER Y CA 1
ATOM 2283 C C . SER C 3 72 ? 18.640 26.224 -6.346 1.00 32.87 72 SER Y C 1
ATOM 2284 O O . SER C 3 72 ? 18.783 25.732 -5.228 1.00 26.82 72 SER Y O 1
ATOM 2287 N N . LYS C 3 73 ? 18.897 27.496 -6.663 1.00 22.03 73 LYS Y N 1
ATOM 2288 C CA . LYS C 3 73 ? 19.185 28.465 -5.611 1.00 31.85 73 LYS Y CA 1
ATOM 2289 C C . LYS C 3 73 ? 17.921 29.072 -5.019 1.00 22.45 73 LYS Y C 1
ATOM 2290 O O . LYS C 3 73 ? 17.852 29.324 -3.813 1.00 24.78 73 LYS Y O 1
ATOM 2296 N N . ASN C 3 74 ? 16.914 29.354 -5.842 1.00 16.33 74 ASN Y N 1
ATOM 2297 C CA . ASN C 3 74 ? 15.669 29.975 -5.359 1.00 10.78 74 ASN Y CA 1
ATOM 2298 C C . ASN C 3 74 ? 15.936 31.300 -4.636 1.00 16.42 74 ASN Y C 1
ATOM 2299 O O . ASN C 3 74 ? 15.553 31.526 -3.500 1.00 18.87 74 ASN Y O 1
ATOM 2304 N N . LEU C 3 75 ? 16.602 32.231 -5.330 1.00 18.48 75 LEU Y N 1
ATOM 2305 C CA . LEU C 3 75 ? 17.007 33.492 -4.710 1.00 22.33 75 LEU Y CA 1
ATOM 2306 C C . LEU C 3 75 ? 15.844 34.406 -4.343 1.00 20.44 75 LEU Y C 1
ATOM 2307 O O . LEU C 3 75 ? 15.975 35.188 -3.397 1.00 18.86 75 LEU Y O 1
ATOM 2312 N N . CYS C 3 76 ? 14.745 34.317 -5.082 1.00 14.04 76 CYS Y N 1
ATOM 2313 C CA . CYS C 3 76 ? 13.546 35.092 -4.767 1.00 17.04 76 CYS Y CA 1
ATOM 2314 C C . CYS C 3 76 ? 12.667 34.357 -3.758 1.00 16.67 76 CYS Y C 1
ATOM 2315 O O . CYS C 3 76 ? 11.627 34.871 -3.308 1.00 17.64 76 CYS Y O 1
ATOM 2318 N N . ASN C 3 77 ? 13.116 33.169 -3.369 1.00 16.66 77 ASN Y N 1
ATOM 2319 C CA . ASN C 3 77 ? 12.430 32.428 -2.313 1.00 25.14 77 ASN Y CA 1
ATOM 2320 C C . ASN C 3 77 ? 10.964 32.187 -2.655 1.00 30.29 77 ASN Y C 1
ATOM 2321 O O . ASN C 3 77 ? 10.082 32.356 -1.808 1.00 25.44 77 ASN Y O 1
ATOM 2326 N N . ILE C 3 78 ? 10.677 31.794 -3.891 1.00 17.94 78 ILE Y N 1
ATOM 2327 C CA . ILE C 3 78 ? 9.300 31.560 -4.326 1.00 17.47 78 ILE Y CA 1
ATOM 2328 C C . ILE C 3 78 ? 9.131 30.362 -5.257 1.00 20.90 78 ILE Y C 1
ATOM 2329 O O . ILE C 3 78 ? 10.098 30.051 -5.960 1.00 20.57 78 ILE Y O 1
ATOM 2334 N N . PRO C 3 79 ? 7.954 29.741 -5.311 1.00 22.65 79 PRO Y N 1
ATOM 2335 C CA . PRO C 3 79 ? 7.652 28.715 -6.322 1.00 24.52 79 PRO Y CA 1
ATOM 2336 C C . PRO C 3 79 ? 7.559 29.346 -7.710 1.00 27.16 79 PRO Y C 1
ATOM 2337 O O . PRO C 3 79 ? 6.914 30.385 -7.831 1.00 21.43 79 PRO Y O 1
ATOM 2341 N N . CYS C 3 80 ? 8.184 28.753 -8.725 1.00 27.31 80 CYS Y N 1
ATOM 2342 C CA . CYS C 3 80 ? 8.203 29.320 -10.074 1.00 19.91 80 CYS Y CA 1
ATOM 2343 C C . CYS C 3 80 ? 6.807 29.515 -10.633 1.00 15.56 80 CYS Y C 1
ATOM 2344 O O . CYS C 3 80 ? 6.488 30.343 -11.503 1.00 20.78 80 CYS Y O 1
ATOM 2347 N N . SER C 3 81 ? 5.899 28.681 -10.117 1.00 23.05 81 SER Y N 1
ATOM 2348 C CA . SER C 3 81 ? 4.505 28.811 -10.528 1.00 18.54 81 SER Y CA 1
ATOM 2349 C C . SER C 3 81 ? 3.888 30.158 -10.168 1.00 19.12 81 SER Y C 1
ATOM 2350 O O . SER C 3 81 ? 2.906 30.561 -10.781 1.00 21.52 81 SER Y O 1
ATOM 2353 N N . ALA C 3 82 ? 4.414 30.846 -9.161 1.00 23.46 82 ALA Y N 1
ATOM 2354 C CA . ALA C 3 82 ? 3.888 32.133 -8.707 1.00 27.42 82 ALA Y CA 1
ATOM 2355 C C . ALA C 3 82 ? 4.173 33.251 -9.695 1.00 22.93 82 ALA Y C 1
ATOM 2356 O O . ALA C 3 82 ? 3.642 34.361 -9.794 1.00 23.60 82 ALA Y O 1
ATOM 2358 N N . LEU C 3 83 ? 5.161 32.940 -10.519 1.00 17.47 83 LEU Y N 1
ATOM 2359 C CA . LEU C 3 83 ? 5.573 33.903 -11.541 1.00 20.13 83 LEU Y CA 1
ATOM 2360 C C . LEU C 3 83 ? 4.651 33.785 -12.733 1.00 20.19 83 LEU Y C 1
ATOM 2361 O O . LEU C 3 83 ? 4.884 34.475 -13.733 1.00 22.42 83 LEU Y O 1
ATOM 2366 N N . LEU C 3 84 ? 3.625 32.934 -12.643 1.00 18.43 84 LEU Y N 1
ATOM 2367 C CA . LEU C 3 84 ? 2.800 32.634 -13.821 1.00 21.40 84 LEU Y CA 1
ATOM 2368 C C . LEU C 3 84 ? 1.403 33.251 -13.716 1.00 15.47 84 LEU Y C 1
ATOM 2369 O O . LEU C 3 84 ? 0.545 33.021 -14.567 1.00 24.42 84 LEU Y O 1
ATOM 2374 N N . SER C 3 85 ? 1.275 34.024 -12.646 1.00 18.72 85 SER Y N 1
ATOM 2375 C CA . SER C 3 85 ? 0.123 34.807 -12.260 1.00 37.60 85 SER Y CA 1
ATOM 2376 C C . SER C 3 85 ? -0.262 35.811 -13.346 1.00 34.17 85 SER Y C 1
ATOM 2377 O O . SER C 3 85 ? 0.539 36.225 -14.190 1.00 27.45 85 SER Y O 1
ATOM 2380 N N . SER C 3 86 ? -1.534 36.197 -13.319 1.00 21.30 86 SER Y N 1
ATOM 2381 C CA . SER C 3 86 ? -2.042 37.196 -14.255 1.00 17.71 86 SER Y CA 1
ATOM 2382 C C . SER C 3 86 ? -1.691 38.560 -13.665 1.00 16.91 86 SER Y C 1
ATOM 2383 O O . SER C 3 86 ? -1.558 39.574 -14.327 1.00 24.57 86 SER Y O 1
ATOM 2386 N N . ASP C 3 87 ? -1.548 38.470 -12.361 1.00 15.64 87 ASP Y N 1
ATOM 2387 C CA . ASP C 3 87 ? -1.071 39.556 -11.516 1.00 14.58 87 ASP Y CA 1
ATOM 2388 C C . ASP C 3 87 ? 0.447 39.408 -11.435 1.00 15.54 87 ASP Y C 1
ATOM 2389 O O . ASP C 3 87 ? 0.926 38.331 -11.088 1.00 18.64 87 ASP Y O 1
ATOM 2394 N N . ILE C 3 88 ? 1.140 40.489 -11.801 1.00 18.01 88 ILE Y N 1
ATOM 2395 C CA . ILE C 3 88 ? 2.569 40.455 -12.001 1.00 15.73 88 ILE Y CA 1
ATOM 2396 C C . ILE C 3 88 ? 3.337 40.788 -10.718 1.00 21.78 88 ILE Y C 1
ATOM 2397 O O . ILE C 3 88 ? 4.549 41.011 -10.792 1.00 17.12 88 ILE Y O 1
ATOM 2402 N N . THR C 3 89 ? 2.713 40.833 -9.550 1.00 17.61 89 THR Y N 1
ATOM 2403 C CA . THR C 3 89 ? 3.459 41.267 -8.362 1.00 8.89 89 THR Y CA 1
ATOM 2404 C C . THR C 3 89 ? 4.663 40.387 -8.081 1.00 13.11 89 THR Y C 1
ATOM 2405 O O . THR C 3 89 ? 5.779 40.856 -7.873 1.00 16.67 89 THR Y O 1
ATOM 2409 N N . ALA C 3 90 ? 4.471 39.062 -8.069 1.00 17.52 90 ALA Y N 1
ATOM 2410 C CA . ALA C 3 90 ? 5.602 38.213 -7.686 1.00 17.01 90 ALA Y CA 1
ATOM 2411 C C . ALA C 3 90 ? 6.739 38.338 -8.701 1.00 13.60 90 ALA Y C 1
ATOM 2412 O O . ALA C 3 90 ? 7.907 38.387 -8.337 1.00 21.39 90 ALA Y O 1
ATOM 2414 N N . SER C 3 91 ? 6.397 38.426 -9.984 1.00 10.77 91 SER Y N 1
ATOM 2415 C CA . SER C 3 91 ? 7.395 38.650 -11.030 1.00 18.33 91 SER Y CA 1
ATOM 2416 C C . SER C 3 91 ? 8.143 39.959 -10.816 1.00 22.58 91 SER Y C 1
ATOM 2417 O O . SER C 3 91 ? 9.363 40.130 -10.802 1.00 18.00 91 SER Y O 1
ATOM 2420 N N . VAL C 3 92 ? 7.345 41.006 -10.585 1.00 14.65 92 VAL Y N 1
ATOM 2421 C CA . VAL C 3 92 ? 7.978 42.292 -10.294 1.00 20.68 92 VAL Y CA 1
ATOM 2422 C C . VAL C 3 92 ? 8.887 42.280 -9.073 1.00 20.27 92 VAL Y C 1
ATOM 2423 O O . VAL C 3 92 ? 10.008 42.799 -9.061 1.00 14.50 92 VAL Y O 1
ATOM 2427 N N . ASN C 3 93 ? 8.415 41.710 -7.954 1.00 15.18 93 ASN Y N 1
ATOM 2428 C CA . ASN C 3 93 ? 9.227 41.681 -6.742 1.00 18.66 93 ASN Y CA 1
ATOM 2429 C C . ASN C 3 93 ? 10.535 40.955 -6.960 1.00 17.23 93 ASN Y C 1
ATOM 2430 O O . ASN C 3 93 ? 11.553 41.331 -6.384 1.00 22.64 93 ASN Y O 1
ATOM 2435 N N . CYS C 3 94 ? 10.489 39.883 -7.757 1.00 14.99 94 CYS Y N 1
ATOM 2436 C CA . CYS C 3 94 ? 11.693 39.088 -8.013 1.00 8.33 94 CYS Y CA 1
ATOM 2437 C C . CYS C 3 94 ? 12.590 39.848 -8.978 1.00 10.37 94 CYS Y C 1
ATOM 2438 O O . CYS C 3 94 ? 13.825 39.852 -8.825 1.00 19.07 94 CYS Y O 1
ATOM 2441 N N . ALA C 3 95 ? 11.959 40.517 -9.953 1.00 11.20 95 ALA Y N 1
ATOM 2442 C CA . ALA C 3 95 ? 12.797 41.221 -10.945 1.00 16.41 95 ALA Y CA 1
ATOM 2443 C C . ALA C 3 95 ? 13.578 42.321 -10.240 1.00 15.11 95 ALA Y C 1
ATOM 2444 O O . ALA C 3 95 ? 14.684 42.701 -10.634 1.00 18.80 95 ALA Y O 1
ATOM 2446 N N . LYS C 3 96 ? 13.027 42.882 -9.171 1.00 13.90 96 LYS Y N 1
ATOM 2447 C CA . LYS C 3 96 ? 13.741 43.939 -8.449 1.00 12.18 96 LYS Y CA 1
ATOM 2448 C C . LYS C 3 96 ? 14.931 43.358 -7.706 1.00 17.80 96 LYS Y C 1
ATOM 2449 O O . LYS C 3 96 ? 15.982 43.972 -7.572 1.00 20.98 96 LYS Y O 1
ATOM 2455 N N . LYS C 3 97 ? 14.747 42.122 -7.193 1.00 17.66 97 LYS Y N 1
ATOM 2456 C CA . LYS C 3 97 ? 15.887 41.435 -6.564 1.00 18.97 97 LYS Y CA 1
ATOM 2457 C C . LYS C 3 97 ? 16.936 41.097 -7.608 1.00 23.24 97 LYS Y C 1
ATOM 2458 O O . LYS C 3 97 ? 18.154 41.188 -7.464 1.00 22.77 97 LYS Y O 1
ATOM 2464 N N . ILE C 3 98 ? 16.511 40.666 -8.796 1.00 9.73 98 ILE Y N 1
ATOM 2465 C CA . ILE C 3 98 ? 17.509 40.394 -9.836 1.00 9.51 98 ILE Y CA 1
ATOM 2466 C C . ILE C 3 98 ? 18.222 41.660 -10.291 1.00 20.64 98 ILE Y C 1
ATOM 2467 O O . ILE C 3 98 ? 19.435 41.672 -10.525 1.00 21.13 98 ILE Y O 1
ATOM 2472 N N . ALA C 3 99 ? 17.462 42.750 -10.413 1.00 15.61 99 ALA Y N 1
ATOM 2473 C CA . ALA C 3 99 ? 18.072 43.991 -10.861 1.00 17.02 99 ALA Y CA 1
ATOM 2474 C C . ALA C 3 99 ? 18.992 44.527 -9.758 1.00 27.27 99 ALA Y C 1
ATOM 2475 O O . ALA C 3 99 ? 19.795 45.419 -10.061 1.00 28.37 99 ALA Y O 1
ATOM 2477 N N . SER C 3 100 ? 18.855 44.011 -8.547 1.00 15.90 100 SER Y N 1
ATOM 2478 C CA . SER C 3 100 ? 19.686 44.494 -7.426 1.00 16.88 100 SER Y CA 1
ATOM 2479 C C . SER C 3 100 ? 20.946 43.672 -7.282 1.00 20.15 100 SER Y C 1
ATOM 2480 O O . SER C 3 100 ? 21.774 43.856 -6.382 1.00 27.06 100 SER Y O 1
ATOM 2483 N N . GLY C 3 101 ? 21.090 42.726 -8.199 1.00 19.17 101 GLY Y N 1
ATOM 2484 C CA . GLY C 3 101 ? 22.288 41.931 -8.322 1.00 12.48 101 GLY Y CA 1
ATOM 2485 C C . GLY C 3 101 ? 23.388 42.708 -9.020 1.00 19.51 101 GLY Y C 1
ATOM 2486 O O . GLY C 3 101 ? 23.161 43.817 -9.484 1.00 22.16 101 GLY Y O 1
ATOM 2487 N N . GLY C 3 102 ? 24.594 42.152 -9.076 1.00 29.80 102 GLY Y N 1
ATOM 2488 C CA . GLY C 3 102 ? 25.767 42.866 -9.547 1.00 35.30 102 GLY Y CA 1
ATOM 2489 C C . GLY C 3 102 ? 25.688 43.383 -10.969 1.00 20.69 102 GLY Y C 1
ATOM 2490 O O . GLY C 3 102 ? 26.212 44.470 -11.229 1.00 23.35 102 GLY Y O 1
ATOM 2491 N N . ASN C 3 103 ? 25.040 42.611 -11.812 1.00 19.33 103 ASN Y N 1
ATOM 2492 C CA . ASN C 3 103 ? 24.738 42.756 -13.213 1.00 32.44 103 ASN Y CA 1
ATOM 2493 C C . ASN C 3 103 ? 23.608 43.736 -13.512 1.00 26.89 103 ASN Y C 1
ATOM 2494 O O . ASN C 3 103 ? 23.482 44.151 -14.667 1.00 15.08 103 ASN Y O 1
ATOM 2499 N N . GLY C 3 104 ? 22.787 44.090 -12.531 1.00 17.62 104 GLY Y N 1
ATOM 2500 C CA . GLY C 3 104 ? 21.685 45.009 -12.802 1.00 10.69 104 GLY Y CA 1
ATOM 2501 C C . GLY C 3 104 ? 20.768 44.368 -13.843 1.00 18.43 104 GLY Y C 1
ATOM 2502 O O . GLY C 3 104 ? 20.593 43.145 -13.824 1.00 12.63 104 GLY Y O 1
ATOM 2503 N N . MET C 3 105 ? 20.223 45.186 -14.758 1.00 14.77 105 MET Y N 1
ATOM 2504 C CA . MET C 3 105 ? 19.305 44.547 -15.715 1.00 28.73 105 MET Y CA 1
ATOM 2505 C C . MET C 3 105 ? 19.988 43.691 -16.752 1.00 16.33 105 MET Y C 1
ATOM 2506 O O . MET C 3 105 ? 19.331 42.882 -17.432 1.00 21.08 105 MET Y O 1
ATOM 2511 N N . ASN C 3 106 ? 21.310 43.775 -16.870 1.00 14.05 106 ASN Y N 1
ATOM 2512 C CA . ASN C 3 106 ? 21.998 42.906 -17.823 1.00 16.56 106 ASN Y CA 1
ATOM 2513 C C . ASN C 3 106 ? 21.760 41.424 -17.540 1.00 19.70 106 ASN Y C 1
ATOM 2514 O O . ASN C 3 106 ? 22.030 40.620 -18.438 1.00 21.29 106 ASN Y O 1
ATO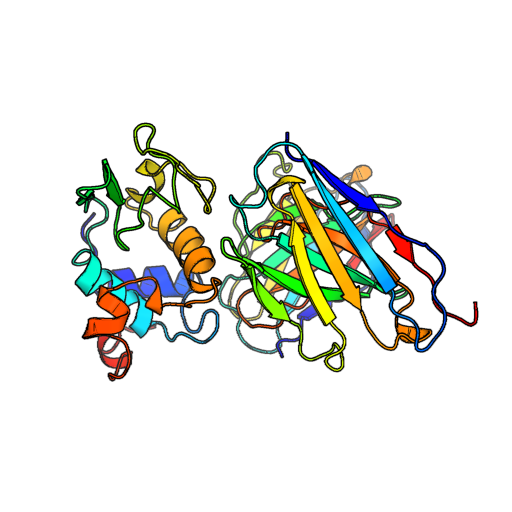M 2519 N N . ALA C 3 107 ? 21.285 41.049 -16.366 1.00 15.68 107 ALA Y N 1
ATOM 2520 C CA . ALA C 3 107 ? 20.793 39.715 -16.060 1.00 29.89 1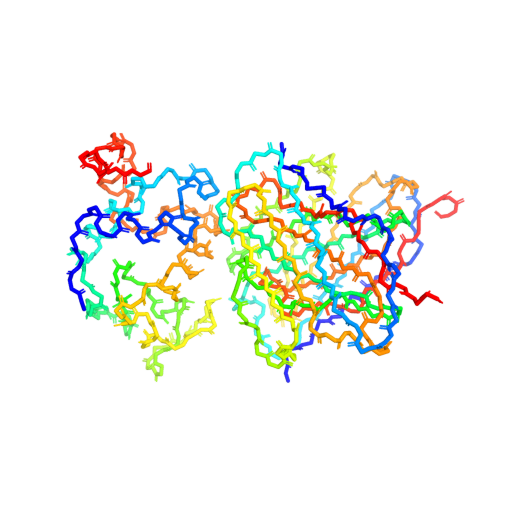07 ALA Y CA 1
ATOM 2521 C C . ALA C 3 107 ? 19.852 39.174 -17.128 1.00 22.27 107 ALA Y C 1
ATOM 2522 O O . ALA C 3 107 ? 19.814 37.959 -17.374 1.00 21.58 107 ALA Y O 1
ATOM 2524 N N . TRP C 3 108 ? 19.080 40.063 -17.756 1.00 17.13 108 TRP Y N 1
ATOM 2525 C CA . TRP C 3 108 ? 18.208 39.651 -18.851 1.00 20.99 108 TRP Y CA 1
ATOM 2526 C C . TRP C 3 108 ? 18.914 39.768 -20.197 1.00 27.65 108 TRP Y C 1
ATOM 2527 O O . TRP C 3 108 ? 19.200 40.887 -20.613 1.00 23.49 108 TRP Y O 1
ATOM 2538 N N . VAL C 3 109 ? 19.192 38.655 -20.854 1.00 24.21 109 VAL Y N 1
ATOM 2539 C CA . VAL C 3 109 ? 19.834 38.624 -22.141 1.00 18.92 109 VAL Y CA 1
ATOM 2540 C C . VAL C 3 109 ? 19.194 39.614 -23.115 1.00 23.96 109 VAL Y C 1
ATOM 2541 O O . VAL C 3 109 ? 19.809 40.467 -23.728 1.00 25.31 109 VAL Y O 1
ATOM 2545 N N . ALA C 3 110 ? 17.884 39.432 -23.239 1.00 24.01 110 ALA Y N 1
ATOM 2546 C CA . ALA C 3 110 ? 17.067 40.235 -24.131 1.00 28.47 110 ALA Y CA 1
ATOM 2547 C C . ALA C 3 110 ? 17.228 41.719 -23.856 1.00 28.27 110 ALA Y C 1
ATOM 2548 O O . ALA C 3 110 ? 17.235 42.545 -24.776 1.00 33.42 110 ALA Y O 1
ATOM 2550 N N . TRP C 3 111 ? 17.341 42.072 -22.570 1.00 19.29 111 TRP Y N 1
ATOM 2551 C CA . TRP C 3 111 ? 17.435 43.498 -22.261 1.00 26.16 111 TRP Y CA 1
ATOM 2552 C C . TRP C 3 111 ? 18.829 43.952 -22.675 1.00 20.66 111 TRP Y C 1
ATOM 2553 O O . TRP C 3 111 ? 18.958 45.078 -23.160 1.00 18.91 111 TRP Y O 1
ATOM 2564 N N . ARG C 3 112 ? 19.859 43.124 -22.515 1.00 13.78 112 ARG Y N 1
ATOM 2565 C CA . ARG C 3 112 ? 21.162 43.713 -22.886 1.00 18.25 112 ARG Y CA 1
ATOM 2566 C C . ARG C 3 112 ? 21.314 43.721 -24.410 1.00 29.11 112 ARG Y C 1
ATOM 2567 O O . ARG C 3 112 ? 22.109 44.507 -24.947 1.00 18.96 112 ARG Y O 1
ATOM 2575 N N . ASN C 3 113 ? 20.560 42.849 -25.065 1.00 43.32 113 ASN Y N 1
ATOM 2576 C CA . ASN C 3 113 ? 20.647 42.741 -26.514 1.00 36.95 113 ASN Y CA 1
ATOM 2577 C C . ASN C 3 113 ? 19.834 43.816 -27.218 1.00 40.83 113 ASN Y C 1
ATOM 2578 O O . ASN C 3 113 ? 20.237 44.335 -28.255 1.00 23.44 113 ASN Y O 1
ATOM 2583 N N . ARG C 3 114 ? 18.640 44.135 -26.697 1.00 34.16 114 ARG Y N 1
ATOM 2584 C CA . ARG C 3 114 ? 17.775 44.964 -27.543 1.00 40.61 114 ARG Y CA 1
ATOM 2585 C C . ARG C 3 114 ? 17.155 46.135 -26.794 1.00 19.89 114 ARG Y C 1
ATOM 2586 O O . ARG C 3 114 ? 16.424 46.923 -27.396 1.00 32.17 114 ARG Y O 1
ATOM 2594 N N . CYS C 3 115 ? 17.418 46.261 -25.501 1.00 16.08 115 CYS Y N 1
ATOM 2595 C CA . CYS C 3 115 ? 16.863 47.420 -24.787 1.00 11.41 115 CYS Y CA 1
ATOM 2596 C C . CYS C 3 115 ? 17.976 48.345 -24.340 1.00 10.36 115 CYS Y C 1
ATOM 2597 O O . CYS C 3 115 ? 17.893 49.560 -24.584 1.00 22.76 115 CYS Y O 1
ATOM 2600 N N . LYS C 3 116 ? 19.015 47.788 -23.736 1.00 13.75 116 LYS Y N 1
ATOM 2601 C CA . LYS C 3 116 ? 20.177 48.557 -23.340 1.00 19.01 116 LYS Y CA 1
ATOM 2602 C C . LYS C 3 116 ? 20.714 49.384 -24.513 1.00 22.35 116 LYS Y C 1
ATOM 2603 O O . LYS C 3 116 ? 20.906 48.824 -25.589 1.00 24.38 116 LYS Y O 1
ATOM 2609 N N . GLY C 3 117 ? 20.938 50.665 -24.257 1.00 17.33 117 GLY Y N 1
ATOM 2610 C CA . GLY C 3 117 ? 21.606 51.536 -25.202 1.00 19.43 117 GLY Y CA 1
ATOM 2611 C C . GLY C 3 117 ? 20.716 52.154 -26.259 1.00 22.68 117 GLY Y C 1
ATOM 2612 O O . GLY C 3 117 ? 21.223 52.796 -27.185 1.00 37.01 117 GLY Y O 1
ATOM 2613 N N . THR C 3 118 ? 19.413 51.981 -26.155 1.00 21.66 118 THR Y N 1
ATOM 2614 C CA . THR C 3 118 ? 18.427 52.512 -27.088 1.00 22.55 118 THR Y CA 1
ATOM 2615 C C . THR C 3 118 ? 17.500 53.487 -26.361 1.00 14.41 118 THR Y C 1
ATOM 2616 O O . THR C 3 118 ? 17.602 53.585 -25.138 1.00 16.69 118 THR Y O 1
ATOM 2620 N N . ASP C 3 119 ? 16.614 54.174 -27.061 1.00 36.45 119 ASP Y N 1
ATOM 2621 C CA . ASP C 3 119 ? 15.610 55.057 -26.473 1.00 31.45 119 ASP Y CA 1
ATOM 2622 C C . ASP C 3 119 ? 14.511 54.250 -25.792 1.00 20.74 119 ASP Y C 1
ATOM 2623 O O . ASP C 3 119 ? 13.423 54.038 -26.352 1.00 25.19 119 ASP Y O 1
ATOM 2628 N N . VAL C 3 120 ? 14.811 53.791 -24.565 1.00 29.59 120 VAL Y N 1
ATOM 2629 C CA . VAL C 3 120 ? 13.812 52.943 -23.917 1.00 30.48 120 VAL Y CA 1
ATOM 2630 C C . VAL C 3 120 ? 12.533 53.719 -23.679 1.00 14.61 120 VAL Y C 1
ATOM 2631 O O . VAL C 3 120 ? 11.485 53.070 -23.605 1.00 20.06 120 VAL Y O 1
ATOM 2635 N N . HIS C 3 121 ? 12.525 55.056 -23.618 1.00 26.89 121 HIS Y N 1
ATOM 2636 C CA . HIS C 3 121 ? 11.256 55.758 -23.416 1.00 26.18 121 HIS Y CA 1
ATOM 2637 C C . HIS C 3 121 ? 10.230 55.406 -24.496 1.00 25.85 121 HIS Y C 1
ATOM 2638 O O . HIS C 3 121 ? 9.004 55.508 -24.279 1.00 18.94 121 HIS Y O 1
ATOM 2645 N N . ALA C 3 122 ? 10.707 54.998 -25.669 1.00 18.80 122 ALA Y N 1
ATOM 2646 C CA . ALA C 3 122 ? 9.839 54.588 -26.763 1.00 16.47 122 ALA Y CA 1
ATOM 2647 C C . ALA C 3 122 ? 8.784 53.594 -26.308 1.00 28.13 122 ALA Y C 1
ATOM 2648 O O . ALA C 3 122 ? 7.661 53.529 -26.795 1.00 26.94 122 ALA Y O 1
ATOM 2650 N N . TRP C 3 123 ? 9.163 52.743 -25.346 1.00 21.51 123 TRP Y N 1
ATOM 2651 C CA . TRP C 3 123 ? 8.265 51.650 -24.976 1.00 24.82 123 TRP Y CA 1
ATOM 2652 C C . TRP C 3 123 ? 7.061 52.098 -24.186 1.00 22.51 123 TRP Y C 1
ATOM 2653 O O . TRP C 3 123 ? 6.024 51.428 -24.130 1.00 22.27 123 TRP Y O 1
ATOM 2664 N N . ILE C 3 124 ? 7.187 53.267 -23.569 1.00 24.26 124 ILE Y N 1
ATOM 2665 C CA . ILE C 3 124 ? 6.038 53.800 -22.857 1.00 27.74 124 ILE Y CA 1
ATOM 2666 C C . ILE C 3 124 ? 5.486 55.006 -23.601 1.00 34.89 124 ILE Y C 1
ATOM 2667 O O . ILE C 3 124 ? 4.643 55.694 -23.042 1.00 12.42 124 ILE Y O 1
ATOM 2672 N N . ARG C 3 125 ? 5.874 55.320 -24.845 1.00 18.28 125 ARG Y N 1
ATOM 2673 C CA . ARG C 3 125 ? 5.216 56.552 -25.339 1.00 22.47 125 ARG Y CA 1
ATOM 2674 C C . ARG C 3 125 ? 3.873 56.164 -25.908 1.00 23.72 125 ARG Y C 1
ATOM 2675 O O . ARG C 3 125 ? 3.631 55.077 -26.420 1.00 21.44 125 ARG Y O 1
ATOM 2683 N N . GLY C 3 126 ? 2.881 57.050 -25.750 1.00 20.24 126 GLY Y N 1
ATOM 2684 C CA . GLY C 3 126 ? 1.522 56.649 -26.100 1.00 18.02 126 GLY Y CA 1
ATOM 2685 C C . GLY C 3 126 ? 0.733 56.309 -24.838 1.00 29.55 126 GLY Y C 1
ATOM 2686 O O . GLY C 3 126 ? -0.499 56.277 -24.885 1.00 24.90 126 GLY Y O 1
ATOM 2687 N N . CYS C 3 127 ? 1.417 56.055 -23.736 1.00 26.62 127 CYS Y N 1
ATOM 2688 C CA . CYS C 3 127 ? 0.813 55.699 -22.457 1.00 15.27 127 CYS Y CA 1
ATOM 2689 C C . CYS C 3 127 ? 0.693 56.891 -21.527 1.00 25.12 127 CYS Y C 1
ATOM 2690 O O . CYS C 3 127 ? 1.653 57.624 -21.335 1.00 22.66 127 CYS Y O 1
ATOM 2693 N N . ARG C 3 128 ? -0.463 57.101 -20.911 1.00 16.90 128 ARG Y N 1
ATOM 2694 C CA . ARG C 3 128 ? -0.514 58.184 -19.931 1.00 29.78 128 ARG Y CA 1
ATOM 2695 C C . ARG C 3 128 ? -0.200 57.606 -18.559 1.00 29.64 128 ARG Y C 1
ATOM 2696 O O . ARG C 3 128 ? -0.896 56.749 -18.016 1.00 16.12 128 ARG Y O 1
ATOM 2704 N N . LEU C 3 129 ? 0.922 58.100 -18.033 1.00 22.60 129 LEU Y N 1
ATOM 2705 C CA . LEU C 3 129 ? 1.522 57.579 -16.818 1.00 19.76 129 LEU Y CA 1
ATOM 2706 C C . LEU C 3 129 ? 1.780 58.642 -15.750 1.00 26.95 129 LEU Y C 1
ATOM 2707 O O . LEU C 3 129 ? 1.603 59.825 -16.038 1.00 39.27 129 LEU Y O 1
#

Nearest PDB structures (foldseek):
  1nbz-assembly1_C  TM=1.000E+00  e=1.351E-22  Gallus gallus
  1nby-assembly1_C  TM=1.000E+00  e=2.154E-22  Gallus gallus
  4n0j-assembly2_B  TM=9.952E-01  e=2.032E-22  Gallus gallus
  1uie-assembly1_A  TM=9.978E-01  e=3.860E-22  Gallus gallus
  3ok0-assembly1_A  TM=9.964E-01  e=4.875E-22  Gallus gallus

Sequence (350 aa):
DIVLTQSPATLSVTPGNSVSLSCRASQSIGNNLHWYQQKSHESPRLLIKYASQSISGIPSRFSGSGSGTDFTLSINSVETEDFGMYFCQQSNSWPYTFGGGTKLEIKDVQLQESGPSLVKPSQTLSLTCSVTGDSITSDYWSWIRKFPGNRLEYMGYVSSFGSTFYNPSLKSRISITRDTSKNQYYLDLNSVTTEDTATYYCANWDGDYWGQGTLVTVSAAKVYGRCELAAAMKRLGLDNYRGYSLGNWVCAAKFESNFNTHATNRNTDGSTDYGILQINSRWWCNDGRTPGSKNLCNIPCSALLSSDITASVNCAKKIASGGNGMNAWVAWRNRCKGTDVHAWIRGCRL

Radius of gyration: 20.82 Å; Cα contacts (8 Å, |Δi|>4): 888; chains: 3; bounding box: 50×44×54 Å

Foldseek 3Di:
DKAKAKPDQEDADAAQAKDKIKIFIPWFQFQFKWKWWAADPGGTDTQAGRQAHGDPPHDPLWGKHDGIGIIMTIGRRDHPVRFGWMKMWGDSDPPIDIYSTYGYHHD/DKAKAKDFAQEDEFQGKGKIKIAIDDDQPLPFKKFKWWADVVRDIDTAWIAGNVGRIDGDPVQVPQWDWAADRVRNMIMIIGGRDDQRPFTWMKMATPVRPYIHPTGTHGYDRD/DADDLLRVLVLLVVLPDACLVYDHSLLLSQQLCQQPVRAQQDWAADPQFWMFGGSNRHIQQEDCPAPTGPNGNNVLVYHSVVSSDPRNNSVSSSLSVVLVDPCRNVVRVSSVVPPPPDPSVVSCPVHDD

B-factor: mean 27.06, std 12.27, range [7.19, 97.5]

Secondary structure (DSSP, 8-state):
--EEEEES-SEE-TTSPEEEEEEEESS-GGGS-EEEEEEETTTEEEEEEEE-TTS-EEE-GGGTT-EEEEEEGGGTEEEEEE-S--GGG-EEEEEEETTSS-B---EEEEES--/---EEEE-SEEEE-TT--EEEEEEESS--TT-EEEEEE-TTS--EEEEETTTEE-TT--TTEEEEEETTEEEEEESS--TTT-SEEEEEE-SSSSPEE---EEEEE-/-B--HHHHHHHHHHTT-TTBTTB-HHHHHHHHHHHHTTBTT-EEE-TTS-EEETTTTEETTTT-B-SS-TT---TT-SBGGGGG-SS-HHHHHHHHHHHTSTTGGGGSHHHHHHTTTS-GGGGGTT---

Solvent-accessible surface area: 14772 Å² total; per-residue (Å²): 128,20,88,10,56,18,58,57,78,68,39,44,8,55,65,47,71,80,16,75,1,38,0,122,2,69,133,74,0,18,10,0,0,17,0,8,13,12,64,89,186,79,21,9,115,6,1,3,56,8,2,65,35,92,27,118,83,23,52,113,43,12,56,10,56,43,72,25,54,95,7,41,0,30,1,93,32,0,75,103,99,4,36,16,24,0,0,0,11,0,5,11,26,57,3,4,27,19,4,49,8,0,82,1,67,114,149,136,35,104,13,75,8,58,34,75,61,111,1,116,63,98,68,57,0,45,1,36,0,44,11,66,56,59,44,1,28,12,7,0,10,0,0,2,7,40,14,120,64,41,136,13,31,12,0,0,0,3,4,10,135,30,39,52,35,74,11,99,52,1,156,114,30,17,49,6,60,65,41,68,106,131,34,40,2,43,0,45,0,75,65,0,61,69,133,2,32,1,33,0,8,0,1,11,24,39,2,73,72,30,0,119,13,26,106,0,44,0,54,82,50,86,106,20,37,80,44,80,0,0,52,18,0,65,161,13,2,0,46,75,0,42,64,43,37,0,0,14,0,0,0,0,0,60,53,39,11,96,19,44,2,114,20,66,86,159,49,154,64,30,1,1,27,18,0,1,1,15,3,35,0,85,55,32,0,65,28,76,116,12,88,55,36,49,29,0,19,85,37,75,1,76,33,4,48,51,61,84,5,36,27,4,1,29,2,0,0,4,5,5,0,9,51,87,9,0,34,44,12,81,13,14,106,105,137,0,105,83,78,72,18,109,49,52,36,117,64,6,214,95